Protein AF-A0AAN6SAJ4-F1 (afdb_monomer_lite)

Radius of gyration: 19.18 Å; chains: 1; bounding box: 61×34×49 Å

pLDDT: mean 83.9, std 17.21, range [35.81, 98.5]

Structure (mmCIF, N/CA/C/O backbone):
data_AF-A0AAN6SAJ4-F1
#
_entry.id   AF-A0AAN6SAJ4-F1
#
loop_
_atom_site.group_PDB
_atom_site.id
_atom_site.type_symbol
_atom_site.label_atom_id
_atom_site.label_alt_id
_atom_site.label_comp_id
_atom_site.label_asym_id
_atom_site.label_entity_id
_atom_site.label_seq_id
_atom_site.pdbx_PDB_ins_code
_atom_site.Cartn_x
_atom_site.Cartn_y
_atom_site.Cartn_z
_atom_site.occupancy
_atom_site.B_iso_or_equiv
_atom_site.auth_seq_id
_atom_site.auth_comp_id
_atom_site.auth_asym_id
_atom_site.auth_atom_id
_atom_site.pdbx_PDB_model_num
ATOM 1 N N . GLU A 1 1 ? 23.718 -2.347 -5.174 1.00 85.81 1 GLU A N 1
ATOM 2 C CA . GLU A 1 1 ? 23.420 -2.423 -6.623 1.00 85.81 1 GLU A CA 1
ATOM 3 C C . GLU A 1 1 ? 22.859 -3.807 -6.932 1.00 85.81 1 GLU A C 1
ATOM 5 O O . GLU A 1 1 ? 23.310 -4.760 -6.309 1.00 85.81 1 GLU A O 1
ATOM 10 N N . TYR A 1 2 ? 21.875 -3.920 -7.830 1.00 90.31 2 TYR A N 1
ATOM 11 C CA . TYR A 1 2 ? 21.285 -5.203 -8.232 1.00 90.31 2 TYR A CA 1
ATOM 12 C C . TYR A 1 2 ? 21.555 -5.468 -9.713 1.00 90.31 2 TYR A C 1
ATOM 14 O O . TYR A 1 2 ? 21.240 -4.634 -10.562 1.00 90.31 2 TYR A O 1
ATOM 22 N N . HIS A 1 3 ? 22.078 -6.650 -10.033 1.00 92.31 3 HIS A N 1
ATOM 23 C CA . HIS A 1 3 ? 22.151 -7.126 -11.411 1.00 92.31 3 HIS A CA 1
ATOM 24 C C . HIS A 1 3 ? 20.877 -7.901 -11.739 1.00 92.31 3 HIS A C 1
ATOM 26 O O . HIS A 1 3 ? 20.582 -8.919 -11.116 1.00 92.31 3 HIS A O 1
ATOM 32 N N . VAL A 1 4 ? 20.101 -7.399 -12.700 1.00 93.69 4 VAL A N 1
ATOM 33 C CA . VAL A 1 4 ? 18.788 -7.952 -13.046 1.00 93.69 4 VAL A CA 1
ATOM 34 C C . VAL A 1 4 ? 18.641 -8.202 -14.544 1.00 93.69 4 VAL A C 1
ATOM 36 O O . VAL A 1 4 ? 19.254 -7.534 -15.377 1.00 93.69 4 VAL A O 1
ATOM 39 N N . HIS A 1 5 ? 17.787 -9.158 -14.899 1.00 93.75 5 HIS A N 1
ATOM 40 C CA . HIS A 1 5 ? 17.512 -9.536 -16.274 1.00 93.75 5 HIS A CA 1
ATOM 41 C C . HIS A 1 5 ? 16.305 -8.766 -16.806 1.00 93.75 5 HIS A C 1
ATOM 43 O O . HIS A 1 5 ? 15.187 -8.908 -16.312 1.00 93.75 5 HIS A O 1
ATOM 49 N N . ARG A 1 6 ? 16.504 -8.011 -17.891 1.00 91.56 6 ARG A N 1
ATOM 50 C CA . ARG A 1 6 ? 15.422 -7.268 -18.564 1.00 91.56 6 ARG A CA 1
ATOM 51 C C . ARG A 1 6 ? 14.259 -8.169 -18.987 1.00 91.56 6 ARG A C 1
ATOM 53 O O . ARG A 1 6 ? 13.115 -7.748 -18.898 1.00 91.56 6 ARG A O 1
ATOM 60 N N . ALA A 1 7 ? 14.544 -9.407 -19.399 1.00 93.62 7 ALA A N 1
ATOM 61 C CA . ALA A 1 7 ? 13.522 -10.384 -19.787 1.00 93.62 7 ALA A CA 1
ATOM 62 C C . ALA A 1 7 ? 12.556 -10.750 -18.641 1.00 93.62 7 ALA A C 1
ATOM 64 O O . ALA A 1 7 ? 11.422 -11.138 -18.904 1.00 93.62 7 ALA A O 1
ATOM 65 N N . ILE A 1 8 ? 12.991 -10.596 -17.388 1.00 94.81 8 ILE A N 1
ATOM 66 C CA . ILE A 1 8 ? 12.194 -10.876 -16.188 1.00 94.81 8 ILE A CA 1
ATOM 67 C C . ILE A 1 8 ? 11.537 -9.590 -15.672 1.00 94.81 8 ILE A C 1
ATOM 69 O O . ILE A 1 8 ? 10.341 -9.564 -15.405 1.00 94.81 8 ILE A O 1
ATOM 73 N N . VAL A 1 9 ? 12.302 -8.500 -15.571 1.00 94.12 9 VAL A N 1
ATOM 74 C CA . VAL A 1 9 ? 11.819 -7.237 -14.989 1.00 94.12 9 VAL A CA 1
ATOM 75 C C . VAL A 1 9 ? 10.809 -6.533 -15.907 1.00 94.12 9 VAL A C 1
ATOM 77 O O . VAL A 1 9 ? 9.741 -6.121 -15.460 1.00 94.12 9 VAL A O 1
ATOM 80 N N . CYS A 1 10 ? 11.102 -6.414 -17.207 1.00 93.94 10 CYS A N 1
ATOM 81 C CA . CYS A 1 10 ? 10.246 -5.677 -18.146 1.00 93.94 10 CYS A CA 1
ATOM 82 C C . CYS A 1 10 ? 8.944 -6.411 -18.497 1.00 93.94 10 CYS A C 1
ATOM 84 O O . CYS A 1 10 ? 8.033 -5.794 -19.042 1.00 93.94 10 CYS A O 1
ATOM 86 N N . THR A 1 11 ? 8.855 -7.720 -18.256 1.00 95.00 11 THR A N 1
ATOM 87 C CA . THR A 1 11 ? 7.621 -8.491 -18.485 1.00 95.00 11 THR A CA 1
ATOM 88 C C . THR A 1 11 ? 6.626 -8.337 -17.339 1.00 95.00 11 THR A C 1
ATOM 90 O O . THR A 1 11 ? 5.442 -8.590 -17.532 1.00 95.00 11 THR A O 1
ATOM 93 N N . GLN A 1 12 ? 7.088 -7.877 -16.175 1.00 97.06 12 GLN A N 1
ATOM 94 C CA . GLN A 1 12 ? 6.282 -7.756 -14.960 1.00 97.06 12 GLN A CA 1
ATOM 95 C C . GLN A 1 12 ? 6.020 -6.311 -14.524 1.00 97.06 12 GLN A C 1
ATOM 97 O O . GLN A 1 12 ? 5.150 -6.082 -13.689 1.00 97.06 12 GLN A O 1
ATOM 102 N N . SER A 1 13 ? 6.751 -5.342 -15.080 1.00 97.12 13 SER A N 1
ATOM 103 C CA . SER A 1 13 ? 6.606 -3.917 -14.782 1.00 97.12 13 SER A CA 1
ATOM 104 C C . SER A 1 13 ? 6.490 -3.113 -16.068 1.00 97.12 13 SER A C 1
ATOM 106 O O . SER A 1 13 ? 7.429 -3.059 -16.870 1.00 97.12 13 SER A O 1
ATOM 108 N N . GLU A 1 14 ? 5.358 -2.436 -16.248 1.00 95.31 14 GLU A N 1
ATOM 109 C CA . GLU A 1 14 ? 5.175 -1.512 -17.370 1.00 95.31 14 GLU A CA 1
ATOM 110 C C . GLU A 1 14 ? 6.137 -0.324 -17.276 1.00 95.31 14 GLU A C 1
ATOM 112 O O . GLU A 1 14 ? 6.714 0.069 -18.290 1.00 95.31 14 GLU A O 1
ATOM 117 N N . PHE A 1 15 ? 6.398 0.170 -16.060 1.00 94.44 15 PHE A N 1
ATOM 118 C CA . PHE A 1 15 ? 7.386 1.218 -15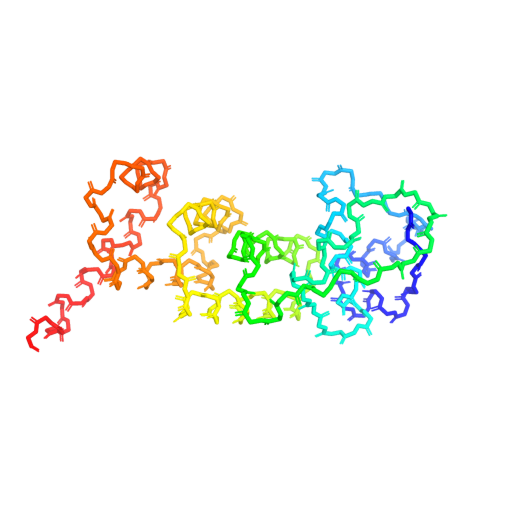.809 1.00 94.44 15 PHE A CA 1
ATOM 119 C C . PHE A 1 15 ? 8.776 0.805 -16.306 1.00 94.44 15 PHE A C 1
ATOM 121 O O . PHE A 1 15 ? 9.368 1.491 -17.139 1.00 94.44 15 PHE A O 1
ATOM 128 N N . PHE A 1 16 ? 9.298 -0.345 -15.858 1.00 93.62 16 PHE A N 1
ATOM 129 C CA . PHE A 1 16 ? 10.629 -0.790 -16.274 1.00 93.62 16 PHE A CA 1
ATOM 130 C C . PHE A 1 16 ? 10.661 -1.202 -17.747 1.00 93.62 16 PHE A C 1
ATOM 132 O O . PHE A 1 16 ? 11.692 -1.050 -18.402 1.00 93.62 16 PHE A O 1
ATOM 139 N N . SER A 1 17 ? 9.550 -1.697 -18.300 1.00 92.75 17 SER A N 1
ATOM 140 C CA . SER A 1 17 ? 9.415 -1.947 -19.737 1.00 92.75 17 SER A CA 1
ATOM 141 C C . SER A 1 17 ? 9.557 -0.658 -20.541 1.00 92.75 17 SER A C 1
ATOM 143 O O . SER A 1 17 ? 10.342 -0.624 -21.489 1.00 92.75 17 SER A O 1
ATOM 145 N N . ALA A 1 18 ? 8.869 0.412 -20.134 1.00 91.38 18 ALA A N 1
ATOM 146 C CA . ALA A 1 18 ? 8.961 1.729 -20.751 1.00 91.38 18 ALA A CA 1
ATOM 147 C C . ALA A 1 18 ? 10.357 2.342 -20.577 1.00 91.38 18 ALA A C 1
ATOM 149 O O . ALA A 1 18 ? 10.955 2.748 -21.566 1.00 91.38 18 ALA A O 1
ATOM 150 N N . ALA A 1 19 ? 10.932 2.307 -19.371 1.00 88.81 19 ALA A N 1
ATOM 151 C CA . ALA A 1 19 ? 12.282 2.809 -19.092 1.00 88.81 19 ALA A CA 1
ATOM 152 C C . ALA A 1 19 ? 13.379 2.065 -19.879 1.00 88.81 19 ALA A C 1
ATOM 154 O O . ALA A 1 19 ? 14.434 2.617 -20.184 1.00 88.81 19 ALA A O 1
ATOM 155 N N . CYS A 1 20 ? 13.135 0.801 -20.231 1.00 86.25 20 CYS A N 1
ATOM 156 C CA . CYS A 1 20 ? 14.030 -0.004 -21.057 1.00 86.25 20 CYS A CA 1
ATOM 157 C C . CYS A 1 20 ? 13.782 0.140 -22.571 1.00 86.25 20 CYS A C 1
ATOM 159 O O . CYS A 1 20 ? 14.552 -0.433 -23.354 1.00 86.25 20 CYS A O 1
ATOM 161 N N . ARG A 1 21 ? 12.713 0.823 -23.001 1.00 78.56 21 ARG A N 1
ATOM 162 C CA . ARG A 1 21 ? 12.334 1.039 -24.408 1.00 78.56 21 ARG A CA 1
ATOM 163 C C . ARG A 1 21 ? 12.582 2.509 -24.793 1.00 78.56 21 ARG A C 1
ATOM 165 O O . ARG A 1 21 ? 12.418 3.414 -23.992 1.00 78.56 21 ARG A O 1
ATOM 172 N N . GLY A 1 22 ? 12.971 2.759 -26.044 1.00 63.78 22 GLY A N 1
ATOM 173 C CA . GLY A 1 22 ? 13.183 4.115 -26.581 1.00 63.78 22 GLY A CA 1
ATOM 174 C C . GLY A 1 22 ? 14.648 4.562 -26.681 1.00 63.78 22 GLY A C 1
ATOM 175 O O . GLY A 1 22 ? 15.573 3.754 -26.571 1.00 63.78 22 GLY A O 1
ATOM 176 N N . SER A 1 23 ? 14.849 5.860 -26.946 1.00 56.50 23 SER A N 1
ATOM 177 C CA . SER A 1 23 ? 16.167 6.502 -27.128 1.00 56.50 23 SER A CA 1
ATOM 178 C C . SER A 1 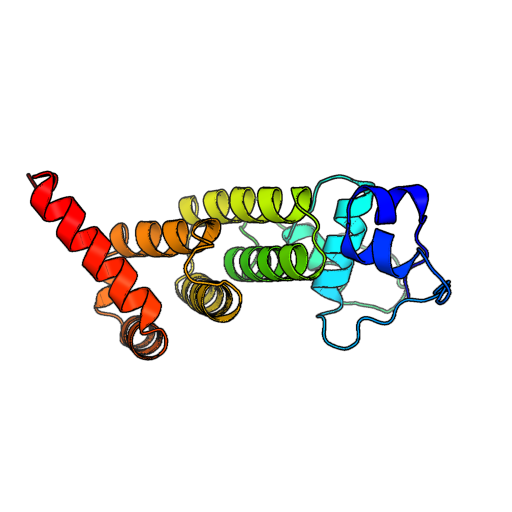23 ? 17.016 6.514 -25.851 1.00 56.50 23 SER A C 1
ATOM 180 O O . SER A 1 23 ? 18.240 6.588 -25.919 1.00 56.50 23 SER A O 1
ATOM 182 N N . PHE A 1 24 ? 16.372 6.375 -24.692 1.00 55.53 24 PHE A N 1
ATOM 183 C CA . PHE A 1 24 ? 17.004 6.216 -23.387 1.00 55.53 24 PHE A CA 1
ATOM 184 C C . PHE A 1 24 ? 17.128 4.726 -23.059 1.00 55.53 24 PHE A C 1
ATOM 186 O O . PHE A 1 24 ? 16.379 4.182 -22.257 1.00 55.53 24 PHE A O 1
ATOM 193 N N . LYS A 1 25 ? 18.071 4.023 -23.698 1.00 63.19 25 LYS A N 1
ATOM 194 C CA . LYS A 1 25 ? 18.430 2.652 -23.296 1.00 63.19 25 LYS A CA 1
ATOM 195 C C . LYS A 1 25 ? 19.180 2.701 -21.964 1.00 63.19 25 LYS A C 1
ATOM 197 O O . LYS A 1 25 ? 20.408 2.608 -21.937 1.00 63.19 25 LYS A O 1
ATOM 202 N N . ALA A 1 26 ? 18.448 2.872 -20.868 1.00 65.75 26 ALA A N 1
ATOM 203 C CA . ALA A 1 26 ? 19.019 2.885 -19.534 1.00 65.75 26 ALA A CA 1
ATOM 204 C C . ALA A 1 26 ? 19.654 1.513 -19.243 1.00 65.75 26 ALA A C 1
ATOM 206 O O . ALA A 1 26 ? 18.969 0.495 -19.150 1.00 65.75 26 ALA A O 1
ATOM 207 N N . ARG A 1 27 ? 20.990 1.470 -19.143 1.00 77.94 27 ARG A N 1
ATOM 208 C CA . ARG A 1 27 ? 21.721 0.288 -18.641 1.00 77.94 27 ARG A CA 1
ATOM 209 C C . ARG A 1 27 ? 21.650 0.181 -17.117 1.00 77.94 27 ARG A C 1
ATOM 211 O O . ARG A 1 27 ? 21.912 -0.890 -16.583 1.00 77.94 27 ARG A O 1
ATOM 218 N N . LYS A 1 28 ? 21.305 1.285 -16.454 1.00 88.94 28 LYS A N 1
ATOM 219 C CA . LYS A 1 28 ? 21.152 1.440 -15.011 1.00 88.94 28 LYS A CA 1
ATOM 220 C C . LYS A 1 28 ? 19.953 2.351 -14.759 1.00 88.94 28 LYS A C 1
ATOM 222 O O . LYS A 1 28 ? 19.781 3.327 -15.485 1.00 88.94 28 LYS A O 1
ATOM 227 N N . ILE A 1 29 ? 19.130 1.995 -13.781 1.00 90.50 29 ILE A N 1
ATOM 228 C CA . ILE A 1 29 ? 17.978 2.779 -13.335 1.00 90.50 29 ILE A CA 1
ATOM 229 C C . ILE A 1 29 ? 18.209 3.049 -11.850 1.00 90.50 29 ILE A C 1
ATOM 231 O O . ILE A 1 29 ? 18.339 2.102 -11.075 1.00 90.50 29 ILE A O 1
ATOM 235 N N . ASP A 1 30 ? 18.313 4.322 -11.484 1.00 92.44 30 ASP A N 1
ATOM 236 C CA . ASP A 1 30 ? 18.530 4.748 -10.103 1.00 92.44 30 ASP A CA 1
ATOM 237 C C . ASP A 1 30 ? 17.183 5.023 -9.425 1.00 92.44 30 ASP A C 1
ATOM 239 O O . ASP A 1 30 ? 16.328 5.698 -9.999 1.00 92.44 30 ASP A O 1
ATOM 243 N N . LEU A 1 31 ? 17.004 4.491 -8.211 1.00 93.50 31 LEU A N 1
ATOM 244 C CA . LEU A 1 31 ? 15.772 4.584 -7.413 1.00 93.50 31 LEU A CA 1
ATOM 245 C C . LEU A 1 31 ? 16.064 5.271 -6.059 1.00 93.50 31 LEU A C 1
ATOM 247 O O . LEU A 1 31 ? 15.983 4.620 -5.019 1.00 93.50 31 LEU A O 1
ATOM 251 N N . PRO A 1 32 ? 16.509 6.544 -6.048 1.00 93.06 32 PRO A N 1
ATOM 252 C CA . PRO A 1 32 ? 17.050 7.187 -4.846 1.00 93.06 32 PRO A CA 1
ATOM 253 C C . PRO A 1 32 ? 15.995 7.494 -3.776 1.00 93.06 32 PRO A C 1
ATOM 255 O O . PRO A 1 32 ? 16.340 7.596 -2.603 1.00 93.06 32 PRO A O 1
ATOM 258 N N . ASP A 1 33 ? 14.731 7.633 -4.177 1.00 93.00 33 ASP A N 1
ATOM 259 C CA . ASP A 1 33 ? 13.633 8.017 -3.285 1.00 93.00 33 ASP A CA 1
ATOM 260 C C . ASP A 1 33 ? 12.963 6.815 -2.601 1.00 93.00 33 ASP A C 1
ATOM 262 O O . ASP A 1 33 ? 12.047 6.997 -1.799 1.00 93.00 33 ASP A O 1
ATOM 266 N N . ASP A 1 34 ? 13.363 5.585 -2.941 1.00 95.00 34 ASP A N 1
ATOM 267 C CA . ASP A 1 34 ? 12.751 4.375 -2.397 1.00 95.00 34 ASP A CA 1
ATOM 268 C C . ASP A 1 34 ? 13.621 3.727 -1.329 1.00 95.00 34 ASP A C 1
ATOM 270 O O . ASP A 1 34 ? 14.843 3.638 -1.445 1.00 95.00 34 ASP A O 1
ATOM 274 N N . ASP A 1 35 ? 12.954 3.197 -0.306 1.00 92.31 35 ASP A N 1
ATOM 275 C CA . ASP A 1 35 ? 13.583 2.400 0.738 1.00 92.31 35 ASP A CA 1
ATOM 276 C C . ASP A 1 35 ? 14.297 1.175 0.120 1.00 92.31 35 ASP A C 1
ATOM 278 O O . ASP A 1 35 ? 13.639 0.325 -0.502 1.00 92.31 35 ASP A O 1
ATOM 282 N N . PRO A 1 36 ? 15.626 1.028 0.311 1.00 92.50 36 PRO A N 1
ATOM 283 C CA . PRO A 1 36 ? 16.390 -0.109 -0.195 1.00 92.50 36 PRO A CA 1
ATOM 284 C C . PRO A 1 36 ? 15.828 -1.475 0.212 1.00 92.50 36 PRO A C 1
ATOM 286 O O . PRO A 1 36 ? 15.952 -2.430 -0.561 1.00 92.50 36 PRO A O 1
ATOM 289 N N . ARG A 1 37 ? 15.189 -1.581 1.386 1.00 90.69 37 ARG A N 1
ATOM 290 C CA . ARG A 1 37 ? 14.528 -2.809 1.851 1.00 90.69 37 ARG A CA 1
ATOM 291 C C . ARG A 1 37 ? 13.317 -3.139 0.984 1.00 90.69 37 ARG A C 1
ATOM 293 O O . ARG A 1 37 ? 13.173 -4.272 0.534 1.00 90.69 37 ARG A O 1
ATOM 300 N N . LEU A 1 38 ? 12.475 -2.158 0.673 1.00 94.06 38 LEU A N 1
ATOM 301 C CA . LEU A 1 38 ? 11.311 -2.382 -0.189 1.00 94.06 38 LEU A CA 1
ATOM 302 C C . LEU A 1 38 ? 11.729 -2.668 -1.635 1.00 94.06 38 LEU A C 1
ATOM 304 O O . LEU A 1 38 ? 11.143 -3.531 -2.290 1.00 94.06 38 LEU A O 1
ATOM 308 N N . VAL A 1 39 ? 12.789 -2.011 -2.119 1.00 95.38 39 VAL A N 1
ATOM 309 C CA . VAL A 1 39 ? 13.392 -2.328 -3.423 1.00 95.38 39 VAL A CA 1
ATOM 310 C C . VAL A 1 39 ? 13.922 -3.761 -3.433 1.00 95.38 39 VAL A C 1
ATOM 312 O O . VAL A 1 39 ? 13.736 -4.471 -4.422 1.00 95.38 39 VAL A O 1
ATOM 315 N N . HIS A 1 40 ? 14.532 -4.222 -2.337 1.00 93.44 40 HIS A N 1
ATOM 316 C CA . HIS A 1 40 ? 14.970 -5.609 -2.210 1.00 93.44 40 HIS A CA 1
ATOM 317 C C . HIS A 1 40 ? 13.798 -6.592 -2.344 1.00 93.44 40 HIS A C 1
ATOM 319 O O . HIS A 1 40 ? 13.886 -7.537 -3.130 1.00 93.44 40 HIS A O 1
ATOM 325 N N . ILE A 1 41 ? 12.689 -6.336 -1.640 1.00 94.38 41 ILE A N 1
ATOM 326 C CA . ILE A 1 41 ? 11.450 -7.127 -1.725 1.00 94.38 41 ILE A CA 1
ATOM 327 C C . ILE A 1 41 ? 10.904 -7.148 -3.151 1.00 94.38 41 ILE A C 1
ATOM 329 O O . ILE A 1 41 ? 10.602 -8.214 -3.685 1.00 94.38 41 ILE A O 1
ATOM 333 N N . MET A 1 42 ? 10.818 -5.982 -3.791 1.00 96.50 42 MET A N 1
ATOM 334 C CA . MET A 1 42 ? 10.345 -5.865 -5.166 1.00 96.50 42 MET A CA 1
ATOM 335 C C . MET A 1 42 ? 11.207 -6.695 -6.123 1.00 96.50 42 MET A C 1
ATOM 337 O O . MET A 1 42 ? 10.673 -7.457 -6.926 1.00 96.50 42 MET A O 1
ATOM 341 N N . VAL A 1 43 ? 12.537 -6.591 -6.027 1.00 95.44 43 VAL A N 1
ATOM 342 C CA . VAL A 1 43 ? 13.457 -7.379 -6.861 1.00 95.44 43 VAL A CA 1
ATOM 343 C C . VAL A 1 43 ? 13.311 -8.872 -6.574 1.00 95.44 43 VAL A C 1
ATOM 345 O O . VAL A 1 43 ? 13.275 -9.654 -7.519 1.00 95.44 43 VAL A O 1
ATOM 348 N N . HIS A 1 44 ? 13.179 -9.280 -5.311 1.00 94.31 44 HIS A N 1
ATOM 349 C CA . HIS A 1 44 ? 12.949 -10.679 -4.952 1.00 94.31 44 HIS A CA 1
ATOM 350 C C . HIS A 1 44 ? 11.660 -11.220 -5.584 1.00 94.31 44 HIS A C 1
ATOM 352 O O . HIS A 1 44 ? 11.690 -12.261 -6.246 1.00 94.31 44 HIS A O 1
ATO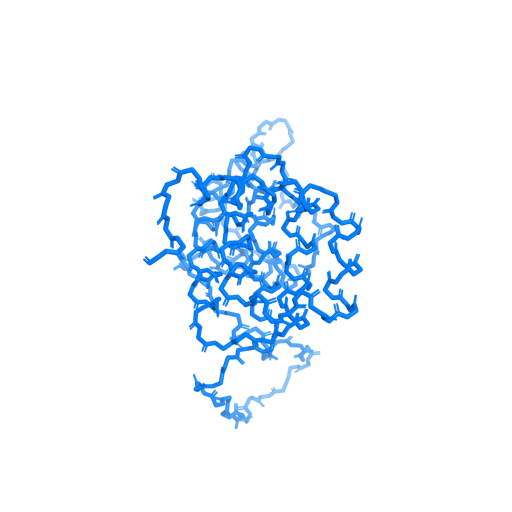M 358 N N . TYR A 1 45 ? 10.555 -10.482 -5.446 1.00 97.12 45 TYR A N 1
ATOM 359 C CA . TYR A 1 45 ? 9.267 -10.840 -6.030 1.00 97.12 45 TYR A CA 1
ATOM 360 C C . TYR A 1 45 ? 9.359 -11.022 -7.546 1.00 97.12 45 TYR A C 1
ATOM 362 O O . TYR A 1 45 ? 8.835 -11.999 -8.070 1.00 97.12 45 TYR A O 1
ATOM 370 N N . LEU A 1 46 ? 10.071 -10.142 -8.257 1.00 96.62 46 LEU A N 1
ATOM 371 C CA . LEU A 1 46 ? 10.206 -10.246 -9.713 1.00 96.62 46 LEU A CA 1
ATOM 372 C C . LEU A 1 46 ? 10.826 -11.581 -10.167 1.00 96.62 46 LEU A C 1
ATOM 374 O O . LEU A 1 46 ? 10.636 -11.971 -11.312 1.00 96.62 46 LEU A O 1
ATOM 378 N N . TYR A 1 47 ? 11.554 -12.296 -9.309 1.00 95.56 47 TYR A N 1
ATOM 379 C CA . TYR A 1 47 ? 12.131 -13.601 -9.653 1.00 95.56 47 TYR A CA 1
ATOM 380 C C . TYR A 1 47 ? 11.354 -14.791 -9.095 1.00 95.56 47 TYR A C 1
ATOM 382 O O . TYR A 1 47 ? 11.398 -15.864 -9.691 1.00 95.56 47 TYR A O 1
ATOM 390 N N . HIS A 1 48 ? 10.655 -14.611 -7.977 1.00 95.00 48 HIS A N 1
ATOM 391 C CA . HIS A 1 48 ? 10.067 -15.722 -7.223 1.00 95.00 48 HIS A CA 1
ATOM 392 C C . HIS A 1 48 ? 8.539 -15.684 -7.180 1.00 95.00 48 HIS A C 1
ATOM 394 O O . HIS A 1 48 ? 7.924 -16.652 -6.749 1.00 95.00 48 HIS A O 1
ATOM 400 N N . PHE A 1 49 ? 7.928 -14.583 -7.629 1.00 95.56 49 PHE A N 1
ATOM 401 C CA . PHE A 1 49 ? 6.493 -14.299 -7.528 1.00 95.56 49 PHE A CA 1
ATOM 402 C C . PHE A 1 49 ? 5.948 -14.325 -6.095 1.00 95.56 49 PHE A C 1
ATOM 404 O O . PHE A 1 49 ? 4.738 -14.403 -5.887 1.00 95.56 49 PHE A O 1
ATOM 411 N N . ASP A 1 50 ? 6.843 -14.213 -5.116 1.00 94.62 50 ASP A N 1
ATOM 412 C CA . ASP A 1 50 ? 6.512 -14.175 -3.703 1.00 94.62 50 ASP A CA 1
ATOM 413 C C . ASP A 1 50 ? 7.519 -13.325 -2.922 1.00 94.62 50 ASP A C 1
ATOM 415 O O . ASP A 1 50 ? 8.643 -13.058 -3.377 1.00 94.62 50 ASP A O 1
ATOM 419 N N . TYR A 1 51 ? 7.102 -12.891 -1.739 1.00 93.00 51 TYR A N 1
ATOM 420 C CA . TYR A 1 51 ? 7.975 -12.271 -0.757 1.00 93.00 51 TYR A CA 1
ATOM 421 C C . TYR A 1 51 ? 7.504 -12.597 0.660 1.00 93.00 51 TYR A C 1
ATOM 423 O O . TYR A 1 51 ? 6.308 -12.727 0.921 1.00 93.00 51 TYR A O 1
ATOM 431 N N . ASP A 1 52 ? 8.462 -12.651 1.579 1.00 85.75 52 ASP A N 1
ATOM 432 C CA . ASP A 1 52 ? 8.213 -12.806 3.006 1.00 85.75 52 ASP A CA 1
ATOM 433 C C . ASP A 1 52 ? 8.829 -11.620 3.755 1.00 85.75 52 ASP A C 1
ATOM 435 O O . ASP A 1 52 ? 10.009 -11.297 3.590 1.00 85.75 52 ASP A O 1
ATOM 439 N N . VAL A 1 53 ? 8.016 -10.949 4.569 1.00 82.38 53 VAL A N 1
ATOM 440 C CA . VAL A 1 53 ? 8.436 -9.812 5.401 1.00 82.38 53 VAL A CA 1
ATOM 441 C C . VAL A 1 53 ? 9.319 -10.237 6.578 1.00 82.38 53 VAL A C 1
ATOM 443 O O . VAL A 1 53 ? 10.064 -9.407 7.105 1.00 82.38 53 VAL A O 1
ATOM 446 N N . ARG A 1 54 ? 9.282 -11.522 6.957 1.00 72.81 54 ARG A N 1
ATOM 447 C CA . ARG A 1 54 ? 10.054 -12.122 8.057 1.00 72.81 54 ARG A CA 1
ATOM 448 C C . ARG A 1 54 ? 11.507 -12.359 7.666 1.00 72.81 54 ARG A C 1
ATOM 450 O O . ARG A 1 54 ? 12.406 -11.959 8.397 1.00 72.81 54 ARG A O 1
ATOM 457 N N . LEU A 1 55 ? 11.733 -12.880 6.460 1.00 63.12 55 LEU A N 1
ATOM 458 C CA . LEU A 1 55 ? 13.068 -13.180 5.912 1.00 63.12 55 LEU A CA 1
ATOM 459 C C . LEU A 1 55 ? 13.924 -11.924 5.654 1.00 63.12 55 LEU A C 1
ATOM 461 O O . LEU A 1 55 ? 15.078 -12.000 5.244 1.00 63.12 55 LEU A O 1
ATOM 465 N N . GLN A 1 56 ? 13.355 -10.738 5.863 1.00 56.62 56 GLN A N 1
ATOM 466 C CA . GLN A 1 56 ? 13.986 -9.456 5.564 1.00 56.62 56 GLN A CA 1
ATOM 467 C C . GLN A 1 56 ? 14.688 -8.831 6.783 1.00 56.62 56 GLN A C 1
ATOM 469 O O . GLN A 1 56 ? 15.453 -7.886 6.599 1.00 56.62 56 GLN A O 1
ATOM 474 N N . HIS A 1 57 ? 14.466 -9.343 8.005 1.00 49.72 57 HIS A N 1
ATOM 475 C CA . HIS A 1 57 ? 15.196 -8.910 9.211 1.00 49.72 57 HIS A CA 1
ATOM 476 C C . HIS A 1 57 ? 16.638 -9.446 9.266 1.00 49.72 57 HIS A C 1
ATOM 478 O O . HIS A 1 57 ? 17.472 -8.907 9.987 1.00 49.72 57 HIS A O 1
ATOM 484 N N . GLU A 1 58 ? 16.963 -10.462 8.466 1.00 47.34 58 GLU A N 1
ATOM 485 C CA . GLU A 1 58 ? 18.283 -11.108 8.460 1.00 47.34 58 GLU A CA 1
ATOM 486 C C . GLU A 1 58 ? 19.361 -10.289 7.727 1.00 47.34 58 GLU A C 1
ATOM 488 O O . GLU A 1 58 ? 20.552 -10.544 7.876 1.00 47.34 58 GLU A O 1
ATOM 493 N N . ARG A 1 59 ? 18.977 -9.275 6.936 1.00 46.16 59 ARG A N 1
ATOM 494 C CA . ARG A 1 59 ? 19.898 -8.544 6.042 1.00 46.16 59 ARG A CA 1
ATOM 495 C C . ARG A 1 59 ? 20.298 -7.141 6.490 1.00 46.16 59 ARG A C 1
ATOM 497 O O . ARG A 1 59 ? 21.039 -6.474 5.770 1.00 46.16 59 ARG A O 1
ATOM 504 N N . SER A 1 60 ? 19.885 -6.694 7.674 1.00 45.84 60 SER A N 1
ATOM 505 C CA . SER A 1 60 ? 20.369 -5.428 8.252 1.00 45.84 60 SER A CA 1
ATOM 506 C C . SER A 1 60 ? 21.848 -5.460 8.681 1.00 45.84 60 SER A C 1
ATOM 508 O O . SER A 1 60 ? 22.386 -4.418 9.045 1.00 45.84 60 SER A O 1
ATOM 510 N N . GLY A 1 61 ? 22.530 -6.609 8.590 1.00 40.66 61 GLY A N 1
ATOM 511 C CA . GLY A 1 61 ? 23.976 -6.738 8.780 1.00 40.66 61 GLY A CA 1
ATOM 512 C C . GLY A 1 61 ? 24.723 -6.923 7.458 1.00 40.66 61 GLY A C 1
ATOM 513 O O . GLY A 1 61 ? 24.976 -8.046 7.039 1.00 40.66 61 GLY A O 1
ATOM 514 N N . TYR A 1 62 ? 25.115 -5.831 6.804 1.00 43.72 62 TYR A N 1
ATOM 515 C CA . TYR A 1 62 ? 26.219 -5.880 5.842 1.00 43.72 62 TYR A CA 1
ATOM 516 C C . TYR A 1 62 ? 27.545 -5.872 6.621 1.00 43.72 62 TYR A C 1
ATOM 518 O O . TYR A 1 62 ? 28.139 -4.818 6.818 1.00 43.72 62 TYR A O 1
ATOM 526 N N . ASP A 1 63 ? 28.000 -7.045 7.059 1.00 37.91 63 ASP A N 1
ATOM 527 C CA . ASP A 1 63 ? 29.425 -7.388 7.113 1.00 37.91 63 ASP A CA 1
ATOM 528 C C . ASP A 1 63 ? 29.566 -8.910 6.972 1.00 37.91 63 ASP A C 1
ATOM 530 O O . ASP A 1 63 ? 28.818 -9.678 7.574 1.00 37.91 63 ASP A O 1
ATOM 534 N N . GLY A 1 64 ? 30.451 -9.343 6.080 1.00 41.81 64 GLY A N 1
ATOM 535 C CA . GLY A 1 64 ? 30.538 -10.719 5.599 1.00 41.81 64 GLY A CA 1
ATOM 536 C C . GLY A 1 64 ? 31.183 -11.668 6.601 1.00 41.81 64 GLY A C 1
ATOM 537 O O . GLY A 1 64 ? 32.332 -12.057 6.405 1.00 41.81 64 GLY A O 1
ATOM 538 N N . LEU A 1 65 ? 30.439 -12.091 7.621 1.00 37.44 65 LEU A N 1
ATOM 539 C CA . LEU A 1 65 ? 30.825 -13.194 8.499 1.00 37.44 65 LEU A CA 1
ATOM 540 C C . LEU A 1 65 ? 29.756 -14.288 8.491 1.00 37.44 65 LEU A C 1
ATOM 542 O O . LEU A 1 65 ? 28.559 -14.025 8.417 1.00 37.44 65 LEU A O 1
ATOM 546 N N . GLU A 1 66 ? 30.242 -15.525 8.481 1.00 39.28 66 GLU A N 1
ATOM 547 C CA . GLU A 1 66 ? 29.473 -16.753 8.338 1.00 39.28 66 GLU A CA 1
ATOM 548 C C . GLU A 1 66 ? 28.348 -16.866 9.380 1.00 39.28 66 GLU A C 1
ATOM 550 O O . GLU A 1 66 ? 28.474 -16.476 10.539 1.00 39.28 66 GLU A O 1
ATOM 555 N N . MET A 1 67 ? 27.222 -17.386 8.897 1.00 40.62 67 MET A N 1
ATOM 556 C CA . MET A 1 67 ? 25.927 -17.475 9.557 1.00 40.62 67 MET A CA 1
ATOM 557 C C . MET A 1 67 ? 25.921 -18.595 10.607 1.00 40.62 67 MET A C 1
ATOM 559 O O . MET A 1 67 ? 25.657 -19.747 10.267 1.00 40.62 67 MET A O 1
ATOM 563 N N . ASP A 1 68 ? 26.153 -18.256 11.876 1.00 35.81 68 ASP A N 1
ATOM 564 C CA . ASP A 1 68 ? 25.674 -19.077 12.993 1.00 35.81 68 ASP A CA 1
ATOM 565 C C . ASP A 1 68 ? 24.194 -18.747 13.234 1.00 35.81 68 ASP A C 1
ATOM 567 O O . ASP A 1 68 ? 23.814 -17.603 13.494 1.00 35.81 68 ASP A O 1
ATOM 571 N N . GLY A 1 69 ? 23.350 -19.763 13.048 1.00 41.66 69 GLY A N 1
ATOM 572 C CA . GLY A 1 69 ? 21.897 -19.657 12.985 1.00 41.66 69 GLY A CA 1
ATOM 573 C C . GLY A 1 69 ? 21.267 -19.073 14.246 1.00 41.66 69 GLY A C 1
ATOM 574 O O . GLY A 1 69 ? 21.281 -19.689 15.310 1.00 41.66 69 GLY A O 1
ATOM 575 N N . TYR A 1 70 ? 20.628 -17.917 14.093 1.00 41.28 70 TYR A N 1
ATOM 576 C CA . TYR A 1 70 ? 19.584 -17.476 15.005 1.00 41.28 70 TYR A CA 1
ATOM 577 C C . TYR A 1 70 ? 18.250 -17.951 14.426 1.00 41.28 70 TYR A C 1
ATOM 579 O O . TYR A 1 70 ? 17.776 -17.411 13.428 1.00 41.28 70 TYR A O 1
ATOM 587 N N . GLU A 1 71 ? 17.674 -19.006 15.003 1.00 40.12 71 GLU A N 1
ATOM 588 C CA . GLU A 1 71 ? 16.321 -19.453 14.666 1.00 40.12 71 GLU A CA 1
ATOM 589 C C . GLU A 1 71 ? 15.337 -18.322 14.992 1.00 40.12 71 GLU A C 1
ATOM 591 O O . GLU A 1 71 ? 14.982 -18.088 16.148 1.00 40.12 71 GLU A O 1
ATOM 596 N N . THR A 1 72 ? 14.892 -17.593 13.970 1.00 47.03 72 THR A N 1
ATOM 597 C CA . THR A 1 72 ? 13.711 -16.744 14.096 1.00 47.03 72 THR A CA 1
ATOM 598 C C . THR A 1 72 ? 12.523 -17.659 14.383 1.00 47.03 72 THR A C 1
ATOM 600 O O . THR A 1 72 ? 12.263 -18.617 13.653 1.00 47.03 72 THR A O 1
ATOM 603 N N . ASN A 1 73 ? 11.810 -17.414 15.486 1.00 47.50 73 ASN A N 1
ATOM 604 C CA . ASN A 1 73 ? 10.613 -18.177 15.820 1.00 47.50 73 ASN A CA 1
ATOM 605 C C . ASN A 1 73 ? 9.568 -17.953 14.715 1.00 47.50 73 ASN A C 1
ATOM 607 O O . ASN A 1 73 ? 8.872 -16.941 14.695 1.00 47.50 73 ASN A O 1
ATOM 611 N N . VAL A 1 74 ? 9.459 -18.910 13.791 1.00 51.88 74 VAL A N 1
ATOM 612 C CA . VAL A 1 74 ? 8.570 -18.881 12.613 1.00 51.88 74 VAL A CA 1
ATOM 613 C C . VAL A 1 74 ? 7.082 -18.702 12.952 1.00 51.88 74 VAL A C 1
ATOM 615 O O . VAL A 1 74 ? 6.263 -18.478 12.055 1.00 51.88 74 VAL A O 1
ATOM 618 N N . ASN A 1 75 ? 6.723 -18.782 14.236 1.00 51.72 75 ASN A N 1
ATOM 619 C CA . ASN A 1 75 ? 5.359 -18.623 14.725 1.00 51.72 75 ASN A CA 1
ATOM 620 C C . ASN A 1 75 ? 4.999 -17.183 15.123 1.00 51.72 75 ASN A C 1
ATOM 622 O O . ASN A 1 75 ? 3.814 -16.910 15.298 1.00 51.72 75 ASN A O 1
ATOM 626 N N . GLU A 1 76 ? 5.957 -16.256 15.234 1.00 56.81 76 GLU A N 1
ATOM 627 C CA . GLU A 1 76 ? 5.653 -14.855 15.555 1.00 56.81 76 GLU A CA 1
ATOM 628 C C . GLU A 1 76 ? 5.416 -14.014 14.283 1.00 56.81 76 GLU A C 1
ATOM 630 O O . GLU A 1 76 ? 6.113 -14.169 13.271 1.00 56.81 76 GLU A O 1
ATOM 635 N N . PRO A 1 77 ? 4.389 -13.142 14.264 1.00 58.19 77 PRO A N 1
ATOM 636 C CA . PRO A 1 77 ? 4.222 -12.171 13.189 1.00 58.19 77 PRO A CA 1
ATOM 637 C C . PRO A 1 77 ? 5.428 -11.221 13.158 1.00 58.19 77 PRO A C 1
ATOM 639 O O . PRO A 1 77 ? 5.953 -10.840 14.200 1.00 58.19 77 PRO A O 1
ATOM 642 N N . ALA A 1 78 ? 5.887 -10.851 11.957 1.00 66.75 78 ALA A N 1
ATOM 643 C CA . ALA A 1 78 ? 6.958 -9.865 11.836 1.00 66.75 78 ALA A CA 1
ATOM 644 C C . ALA A 1 78 ? 6.505 -8.545 12.472 1.00 66.75 78 ALA A C 1
ATOM 646 O O . ALA A 1 78 ? 5.378 -8.114 12.220 1.00 66.75 78 ALA A O 1
ATOM 647 N N . ALA A 1 79 ? 7.388 -7.899 13.238 1.00 68.56 79 ALA A N 1
ATOM 648 C CA . ALA A 1 79 ? 7.180 -6.514 13.642 1.00 68.56 79 ALA A CA 1
ATOM 649 C C . ALA A 1 79 ? 6.940 -5.666 12.377 1.00 68.56 79 ALA A C 1
ATOM 651 O O . ALA A 1 79 ? 7.686 -5.786 11.397 1.00 68.56 79 ALA A O 1
ATOM 652 N N . ASP A 1 80 ? 5.874 -4.868 12.388 1.00 80.81 80 ASP A N 1
ATOM 653 C CA . ASP A 1 80 ? 5.448 -3.973 11.307 1.00 80.81 80 ASP A CA 1
ATOM 654 C C . ASP A 1 80 ? 4.988 -4.657 10.001 1.00 80.81 80 ASP A C 1
ATOM 656 O O . ASP A 1 80 ? 5.262 -4.183 8.884 1.00 80.81 80 ASP A O 1
ATOM 660 N N . ALA A 1 81 ? 4.326 -5.814 10.104 1.00 90.06 81 ALA A N 1
ATOM 661 C CA . ALA A 1 81 ? 3.856 -6.565 8.941 1.00 90.06 81 ALA A CA 1
ATOM 662 C C . ALA A 1 81 ? 2.872 -5.750 8.082 1.00 90.06 81 ALA A C 1
ATOM 664 O O . ALA A 1 81 ? 3.030 -5.697 6.856 1.00 90.06 81 ALA A O 1
ATOM 665 N N . LEU A 1 82 ? 1.890 -5.079 8.697 1.00 94.19 82 LEU A N 1
ATOM 666 C CA . LEU A 1 82 ? 0.898 -4.293 7.959 1.00 94.19 82 LEU A CA 1
ATOM 667 C C . LEU A 1 82 ? 1.538 -3.097 7.272 1.00 94.19 82 LEU A C 1
ATOM 669 O O . LEU A 1 82 ? 1.332 -2.893 6.071 1.00 94.19 82 LEU A O 1
ATOM 673 N N . LEU A 1 83 ? 2.350 -2.333 8.002 1.00 95.06 83 LEU A N 1
ATOM 674 C CA . LEU A 1 83 ? 3.051 -1.178 7.463 1.00 95.06 83 LEU A CA 1
ATOM 675 C C . LEU A 1 83 ? 3.934 -1.580 6.281 1.00 95.06 83 LEU A C 1
ATOM 677 O O . LEU A 1 83 ? 3.953 -0.896 5.253 1.00 95.06 83 LEU A O 1
ATOM 681 N N . THR A 1 84 ? 4.634 -2.709 6.389 1.00 94.94 84 THR A N 1
ATOM 682 C CA . THR A 1 84 ? 5.475 -3.227 5.306 1.00 94.94 84 THR A CA 1
ATOM 683 C C . THR A 1 84 ? 4.638 -3.580 4.076 1.00 94.94 84 THR A C 1
ATOM 685 O O . THR A 1 84 ? 4.972 -3.153 2.969 1.00 94.94 84 THR A O 1
ATOM 688 N N . HIS A 1 85 ? 3.518 -4.290 4.236 1.00 96.50 85 HIS A N 1
ATOM 689 C CA . HIS A 1 85 ? 2.623 -4.615 3.121 1.00 96.50 85 HIS A CA 1
ATOM 690 C C . HIS A 1 85 ? 2.008 -3.365 2.468 1.00 96.50 85 HIS A C 1
ATOM 692 O O . HIS A 1 85 ? 1.961 -3.289 1.240 1.00 96.50 85 HIS A O 1
ATOM 698 N N . ALA A 1 86 ? 1.607 -2.357 3.251 1.00 97.75 86 ALA A N 1
ATOM 699 C CA . ALA A 1 86 ? 1.102 -1.086 2.724 1.00 97.75 86 ALA A CA 1
ATOM 700 C C . ALA A 1 86 ? 2.165 -0.350 1.893 1.00 97.75 86 ALA A C 1
ATOM 702 O O . ALA A 1 86 ? 1.894 0.114 0.784 1.00 97.75 86 ALA A O 1
ATOM 703 N N . LYS A 1 87 ? 3.404 -0.299 2.390 1.00 97.38 87 LYS A N 1
ATOM 704 C CA . LYS A 1 87 ? 4.532 0.295 1.665 1.00 97.38 87 LYS A CA 1
ATOM 705 C C . LYS A 1 87 ? 4.852 -0.454 0.366 1.00 97.38 87 LYS A C 1
ATOM 707 O O . LYS A 1 87 ? 5.100 0.182 -0.655 1.00 97.38 87 LYS A O 1
ATOM 712 N N . ILE A 1 88 ? 4.809 -1.790 0.371 1.00 97.75 88 ILE A N 1
ATOM 713 C CA . ILE A 1 88 ? 5.002 -2.606 -0.842 1.00 97.75 88 ILE A CA 1
ATOM 714 C C . ILE A 1 88 ? 3.875 -2.365 -1.846 1.00 97.75 88 ILE A C 1
ATOM 716 O O . ILE A 1 88 ? 4.145 -2.277 -3.039 1.00 97.75 88 ILE A O 1
ATOM 720 N N . TYR A 1 89 ? 2.630 -2.229 -1.388 1.00 98.44 89 TYR A N 1
ATOM 721 C CA . TYR A 1 89 ? 1.496 -1.914 -2.255 1.00 98.44 89 TYR A CA 1
ATOM 722 C C . TYR A 1 89 ? 1.700 -0.580 -2.985 1.00 98.44 89 TYR A C 1
ATOM 724 O O . TYR A 1 89 ? 1.565 -0.525 -4.207 1.00 98.44 89 TYR A O 1
ATOM 732 N N . ALA A 1 90 ? 2.107 0.464 -2.255 1.00 97.94 90 ALA A N 1
ATOM 733 C CA . ALA A 1 90 ? 2.444 1.767 -2.826 1.00 97.94 90 ALA A CA 1
ATOM 734 C C . ALA A 1 90 ? 3.614 1.678 -3.822 1.00 97.94 90 ALA A C 1
ATOM 736 O O . ALA A 1 90 ? 3.550 2.232 -4.921 1.00 97.94 90 ALA A O 1
ATOM 737 N N . LEU A 1 91 ? 4.666 0.930 -3.470 1.00 98.00 91 LEU A N 1
ATOM 738 C CA . LEU A 1 91 ? 5.819 0.700 -4.342 1.00 98.00 91 LEU A CA 1
ATOM 739 C C . LEU A 1 91 ? 5.414 -0.031 -5.634 1.00 98.00 91 LEU A C 1
ATOM 741 O O . LEU A 1 91 ? 5.851 0.324 -6.728 1.00 98.00 91 LEU A O 1
ATOM 745 N N . ALA A 1 92 ? 4.560 -1.047 -5.518 1.00 98.25 92 ALA A N 1
ATOM 746 C CA . ALA A 1 92 ? 4.074 -1.828 -6.644 1.00 98.25 92 ALA A CA 1
ATOM 747 C C . ALA A 1 92 ? 3.217 -0.990 -7.595 1.00 98.25 92 ALA A C 1
ATOM 749 O O . ALA A 1 92 ? 3.330 -1.162 -8.807 1.00 98.25 92 ALA A O 1
ATOM 750 N N . GLU A 1 93 ? 2.408 -0.070 -7.066 1.00 97.19 93 GLU A N 1
ATOM 751 C CA . GLU A 1 93 ? 1.672 0.901 -7.877 1.00 97.19 93 GLU A CA 1
ATOM 752 C C . GLU A 1 93 ? 2.628 1.861 -8.594 1.00 97.19 93 GLU A C 1
ATOM 754 O O . GLU A 1 93 ? 2.560 1.987 -9.816 1.00 97.19 93 GLU A O 1
ATOM 759 N N . LYS A 1 94 ? 3.592 2.450 -7.871 1.00 96.69 94 LYS A N 1
ATOM 760 C CA . LYS A 1 94 ? 4.611 3.357 -8.435 1.00 96.69 94 LYS A CA 1
ATOM 761 C C . LYS A 1 94 ? 5.350 2.738 -9.627 1.00 96.69 94 LYS A C 1
ATOM 763 O O . LYS A 1 94 ? 5.609 3.422 -10.616 1.00 96.69 94 LYS A O 1
ATOM 768 N N . TYR A 1 95 ? 5.664 1.444 -9.551 1.00 97.56 95 TYR A N 1
ATOM 769 C CA . TYR A 1 95 ? 6.375 0.707 -10.602 1.00 97.56 95 TYR A CA 1
ATOM 770 C C . TYR A 1 95 ? 5.474 -0.119 -11.527 1.00 97.56 95 TYR A C 1
ATOM 772 O O . TYR A 1 95 ? 5.983 -0.867 -12.370 1.00 97.56 95 TYR A O 1
ATOM 780 N N . LEU A 1 96 ? 4.150 0.014 -11.416 1.00 97.62 96 LEU A N 1
ATOM 781 C CA . LEU A 1 96 ? 3.165 -0.683 -12.249 1.00 97.62 96 LEU A CA 1
ATOM 782 C C . LEU A 1 96 ? 3.364 -2.214 -12.265 1.00 97.62 96 LEU A C 1
ATOM 784 O O . LEU A 1 96 ? 3.294 -2.860 -13.315 1.00 97.62 96 LEU A O 1
ATOM 788 N N . ILE A 1 97 ? 3.637 -2.800 -11.095 1.00 98.31 97 ILE A N 1
ATOM 789 C CA . ILE A 1 97 ? 3.840 -4.242 -10.888 1.00 98.31 97 ILE A CA 1
ATOM 790 C C . ILE A 1 97 ? 2.551 -4.842 -10.323 1.00 98.31 97 ILE A C 1
ATOM 792 O O . ILE A 1 97 ? 2.415 -5.089 -9.123 1.00 98.31 97 ILE A O 1
ATOM 796 N N . ARG A 1 98 ? 1.580 -5.093 -11.208 1.00 97.88 98 ARG A N 1
ATOM 797 C CA . ARG A 1 98 ? 0.212 -5.504 -10.829 1.00 97.88 98 ARG A CA 1
ATOM 798 C C . ARG A 1 98 ? 0.175 -6.735 -9.917 1.00 97.88 98 ARG A C 1
ATOM 800 O O . ARG A 1 98 ? -0.588 -6.766 -8.956 1.00 97.88 98 ARG A O 1
ATOM 807 N N . GLY A 1 99 ? 1.008 -7.738 -10.202 1.00 98.00 99 GLY A N 1
ATOM 808 C CA . GLY A 1 99 ? 1.068 -8.960 -9.397 1.00 98.00 99 GLY A CA 1
ATOM 809 C C . GLY A 1 99 ? 1.589 -8.719 -7.976 1.00 98.00 99 GLY A C 1
ATOM 810 O O . GLY A 1 99 ? 1.023 -9.254 -7.026 1.00 98.00 99 GLY A O 1
ATOM 811 N N . LEU A 1 100 ? 2.588 -7.841 -7.812 1.00 98.50 100 LEU A N 1
ATOM 812 C CA . LEU A 1 100 ? 3.109 -7.472 -6.493 1.00 98.50 100 LEU A CA 1
ATOM 813 C C . LEU A 1 100 ? 2.069 -6.678 -5.700 1.00 98.50 100 LEU A C 1
ATOM 815 O O . LEU A 1 100 ? 1.875 -6.944 -4.518 1.00 98.50 100 LEU A O 1
ATOM 819 N N . LYS A 1 101 ? 1.350 -5.760 -6.359 1.00 98.31 101 LYS A N 1
ATOM 820 C CA . LYS A 1 101 ? 0.254 -4.996 -5.745 1.00 98.31 101 LYS A CA 1
ATOM 821 C C . LYS A 1 101 ? -0.844 -5.928 -5.221 1.00 98.31 101 LYS A C 1
ATOM 823 O O . LYS A 1 101 ? -1.263 -5.816 -4.071 1.00 98.31 101 LYS A O 1
ATOM 828 N N . ALA A 1 102 ? -1.266 -6.895 -6.039 1.00 98.31 102 ALA A N 1
ATOM 829 C CA . ALA A 1 102 ? -2.261 -7.893 -5.650 1.00 98.31 102 ALA A CA 1
ATOM 830 C C . ALA A 1 102 ? -1.776 -8.795 -4.501 1.00 98.31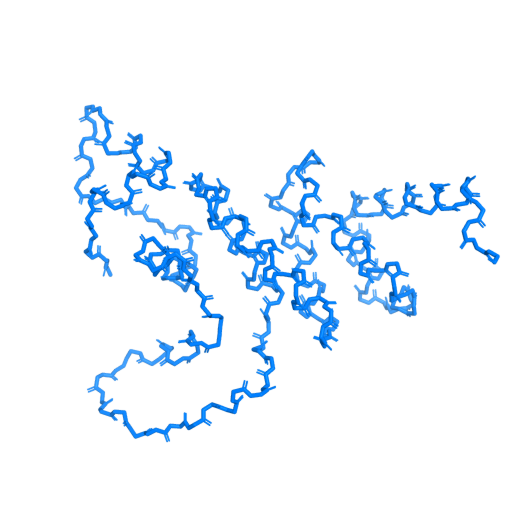 102 ALA A C 1
ATOM 832 O O . ALA A 1 102 ? -2.541 -9.088 -3.579 1.00 98.31 102 ALA A O 1
ATOM 833 N N . LEU A 1 103 ? -0.506 -9.214 -4.527 1.00 98.12 103 LEU A N 1
ATOM 834 C CA . LEU A 1 103 ? 0.087 -10.009 -3.454 1.00 98.12 103 LEU A CA 1
ATOM 835 C C . LEU A 1 103 ? 0.154 -9.220 -2.141 1.00 98.12 103 LEU A C 1
ATOM 837 O O . LEU A 1 103 ? -0.248 -9.752 -1.108 1.00 98.12 103 LEU A O 1
ATOM 841 N N . ALA A 1 104 ? 0.579 -7.956 -2.192 1.00 98.00 104 ALA A N 1
ATOM 842 C CA . ALA A 1 104 ? 0.641 -7.074 -1.032 1.00 98.00 104 ALA A CA 1
ATOM 843 C C . ALA A 1 104 ? -0.726 -6.863 -0.389 1.00 98.00 104 ALA A C 1
ATOM 845 O O . ALA A 1 104 ? -0.855 -7.000 0.824 1.00 98.00 104 ALA A O 1
ATOM 846 N N . LEU A 1 105 ? -1.769 -6.654 -1.195 1.00 98.12 105 LEU A N 1
ATOM 847 C CA . LEU A 1 105 ? -3.146 -6.597 -0.705 1.00 98.12 105 LEU A CA 1
ATOM 848 C C . LEU A 1 105 ? -3.568 -7.894 -0.005 1.00 98.12 105 LEU A C 1
ATOM 850 O O . LEU A 1 105 ? -4.166 -7.860 1.069 1.00 98.12 105 LEU A O 1
ATOM 854 N N . ARG A 1 106 ? -3.269 -9.050 -0.606 1.00 96.88 106 ARG A N 1
ATOM 855 C CA . ARG A 1 106 ? -3.622 -10.355 -0.032 1.00 96.88 106 ARG A CA 1
ATOM 856 C C . ARG A 1 106 ? -2.916 -10.594 1.301 1.00 96.88 106 ARG A C 1
ATOM 858 O O . ARG A 1 106 ? -3.563 -11.033 2.248 1.00 96.88 106 ARG A O 1
ATOM 865 N N . GLN A 1 107 ? -1.617 -10.314 1.374 1.00 94.88 107 GLN A N 1
ATOM 866 C CA . GLN A 1 107 ? -0.848 -10.490 2.604 1.00 94.88 107 GLN A CA 1
ATOM 867 C C . GLN A 1 107 ? -1.262 -9.475 3.681 1.00 94.88 107 GLN A C 1
ATOM 869 O O . GLN A 1 107 ? -1.418 -9.865 4.833 1.00 94.88 107 GLN A O 1
ATOM 874 N N . PHE A 1 108 ? -1.570 -8.225 3.310 1.00 95.88 108 PHE A N 1
ATOM 875 C CA . PHE A 1 108 ? -2.137 -7.229 4.225 1.00 95.88 108 PHE A CA 1
ATOM 876 C C . PHE A 1 108 ? -3.451 -7.711 4.849 1.00 95.88 108 PHE A C 1
ATOM 878 O O . PHE A 1 108 ? -3.605 -7.680 6.066 1.00 95.88 108 PHE A O 1
ATOM 885 N N . LYS A 1 109 ? -4.383 -8.219 4.027 1.00 95.44 109 LYS A N 1
ATOM 886 C CA . LYS A 1 109 ? -5.649 -8.796 4.510 1.00 95.44 109 LYS A CA 1
ATOM 887 C C . LYS A 1 109 ? -5.418 -9.948 5.481 1.00 95.44 109 LYS A C 1
ATOM 889 O O . LYS A 1 109 ? -6.100 -10.025 6.493 1.00 95.44 109 LYS A O 1
ATOM 894 N N . ALA A 1 110 ? -4.467 -10.832 5.184 1.00 92.50 110 ALA A N 1
ATOM 895 C CA . ALA A 1 110 ? -4.135 -11.939 6.074 1.00 92.50 110 ALA A CA 1
ATOM 896 C C . ALA A 1 110 ? -3.571 -11.431 7.412 1.00 92.50 110 ALA A C 1
ATOM 898 O O . ALA A 1 110 ? -4.072 -11.817 8.466 1.00 92.50 110 ALA A O 1
ATOM 899 N N . ALA A 1 111 ? -2.599 -10.516 7.376 1.00 91.25 111 ALA A N 1
ATOM 900 C CA . ALA A 1 111 ? -2.010 -9.916 8.572 1.00 91.25 111 ALA A CA 1
ATOM 901 C C . ALA A 1 111 ? -3.065 -9.213 9.443 1.00 91.25 111 ALA A C 1
ATOM 903 O O . ALA A 1 111 ? -3.068 -9.391 10.660 1.00 91.25 111 ALA A O 1
ATOM 904 N N . ALA A 1 112 ? -4.030 -8.529 8.819 1.00 92.00 112 ALA A N 1
ATOM 905 C CA . ALA A 1 112 ? -5.104 -7.825 9.515 1.00 92.00 112 ALA A CA 1
ATOM 906 C C . ALA A 1 112 ? -6.102 -8.741 10.254 1.00 92.00 112 ALA A C 1
ATOM 908 O O . ALA A 1 112 ? -6.967 -8.250 10.970 1.00 92.00 112 ALA A O 1
ATOM 909 N N . THR A 1 113 ? -6.011 -10.067 10.090 1.00 88.31 113 THR A N 1
ATOM 910 C CA . THR A 1 113 ? -6.925 -11.033 10.734 1.00 88.31 113 THR A CA 1
ATOM 911 C C . THR A 1 113 ? -6.306 -11.836 11.876 1.00 88.31 113 THR A C 1
ATOM 913 O O . THR A 1 113 ? -7.042 -12.510 12.591 1.00 88.31 113 THR A O 1
ATOM 916 N N . VAL A 1 114 ? -4.980 -11.810 12.043 1.00 80.69 114 VAL A N 1
ATOM 917 C CA . VAL A 1 114 ? -4.280 -12.730 12.959 1.00 80.69 114 VAL A CA 1
ATOM 918 C C . VAL A 1 114 ? -4.006 -12.086 14.312 1.00 80.69 114 VAL A C 1
ATOM 920 O O . VAL A 1 114 ? -4.462 -12.576 15.339 1.00 80.69 114 VAL A O 1
ATOM 923 N N . SER A 1 115 ? -3.227 -11.010 14.319 1.00 73.06 115 SER A N 1
ATOM 924 C CA . SER A 1 115 ? -2.839 -10.289 15.526 1.00 73.06 115 SER A CA 1
ATOM 925 C C . SER A 1 115 ? -2.477 -8.882 15.110 1.00 73.06 115 SER A C 1
ATOM 927 O O . SER A 1 115 ? -1.546 -8.692 14.329 1.00 73.06 115 SER A O 1
ATOM 929 N N . LEU A 1 116 ? -3.232 -7.917 15.615 1.00 83.50 116 LEU A N 1
ATOM 930 C CA . LEU A 1 116 ? -3.057 -6.522 15.269 1.00 83.50 116 LEU A CA 1
ATOM 931 C C . LEU A 1 116 ? -2.360 -5.795 16.406 1.00 83.50 116 LEU A C 1
ATOM 933 O O . LEU A 1 116 ? -2.893 -5.690 17.509 1.00 83.50 116 LEU A O 1
ATOM 937 N N . ASP A 1 117 ? -1.184 -5.270 16.098 1.00 89.50 117 ASP A N 1
ATOM 938 C CA . ASP A 1 117 ? -0.620 -4.174 16.858 1.00 89.50 117 ASP A CA 1
ATOM 939 C C . ASP A 1 117 ? -1.234 -2.862 16.353 1.00 89.50 117 ASP A C 1
ATOM 941 O O . ASP A 1 117 ? -1.309 -2.611 15.146 1.00 89.50 117 ASP A O 1
ATOM 945 N N . ILE A 1 118 ? -1.728 -2.042 17.279 1.00 90.75 118 ILE A N 1
ATOM 946 C CA . ILE A 1 118 ? -2.429 -0.803 16.937 1.00 90.75 118 ILE A CA 1
ATOM 947 C C . ILE A 1 118 ? -1.481 0.232 16.314 1.00 90.75 118 ILE A C 1
ATOM 949 O O . ILE A 1 118 ? -1.916 1.013 15.472 1.00 90.75 118 ILE A O 1
ATOM 953 N N . ASP A 1 119 ? -0.195 0.240 16.679 1.00 92.19 119 ASP A N 1
ATOM 954 C CA . ASP A 1 119 ? 0.771 1.202 16.148 1.00 92.19 119 ASP A CA 1
ATOM 955 C C . ASP A 1 119 ? 1.203 0.812 14.724 1.00 92.19 119 ASP A C 1
ATOM 957 O O . ASP A 1 119 ? 1.218 1.674 13.838 1.00 92.19 119 ASP A O 1
ATOM 961 N N . ASP A 1 120 ? 1.421 -0.482 14.455 1.00 92.75 120 ASP A N 1
ATOM 962 C CA . ASP A 1 120 ? 1.597 -1.014 13.092 1.00 92.75 120 ASP A CA 1
ATOM 963 C C . ASP A 1 120 ? 0.373 -0.699 12.216 1.00 92.75 120 ASP A C 1
ATOM 965 O O . ASP A 1 120 ? 0.499 -0.183 11.100 1.00 92.75 120 ASP A O 1
ATOM 969 N N . PHE A 1 121 ? -0.836 -0.926 12.744 1.00 94.56 121 PHE A N 1
ATOM 970 C CA . PHE A 1 121 ? -2.077 -0.622 12.035 1.00 94.56 121 PHE A CA 1
ATOM 971 C C . PHE A 1 121 ? -2.210 0.867 11.687 1.00 94.56 121 PHE A C 1
ATOM 973 O O . PHE A 1 121 ? -2.514 1.208 10.541 1.00 94.56 121 PHE A O 1
ATOM 980 N N . LEU A 1 122 ? -1.973 1.768 12.644 1.00 94.62 122 LEU A N 1
ATOM 981 C CA . LEU A 1 122 ? -2.065 3.211 12.408 1.00 94.62 122 LEU A CA 1
ATOM 982 C C . LEU A 1 122 ? -1.001 3.693 11.418 1.00 94.62 122 LEU A C 1
ATOM 984 O O . LEU A 1 122 ? -1.309 4.469 10.508 1.00 94.62 122 LEU A O 1
ATOM 988 N N . GLY A 1 123 ? 0.229 3.186 11.533 1.00 95.12 123 GLY A N 1
ATOM 989 C CA . GLY A 1 123 ? 1.288 3.441 10.559 1.00 95.12 123 GLY A CA 1
ATOM 990 C C . GLY A 1 123 ? 0.887 2.990 9.153 1.00 95.12 123 GLY A C 1
ATOM 991 O O . GLY A 1 123 ? 1.059 3.730 8.178 1.00 95.12 123 GLY A O 1
ATOM 992 N N . ALA A 1 124 ? 0.311 1.796 9.038 1.00 96.25 124 ALA A N 1
ATOM 993 C CA . ALA A 1 124 ? -0.188 1.263 7.782 1.00 96.25 124 ALA A CA 1
ATOM 994 C C . ALA A 1 124 ? -1.321 2.112 7.192 1.00 96.25 124 ALA A C 1
ATOM 996 O O . ALA A 1 124 ? -1.266 2.455 6.010 1.00 96.25 124 ALA A O 1
ATOM 997 N N . ALA A 1 125 ? -2.315 2.496 7.997 1.00 95.75 125 ALA A N 1
ATOM 998 C CA . ALA A 1 125 ? -3.434 3.334 7.569 1.00 95.75 125 ALA A CA 1
ATOM 999 C C . ALA A 1 125 ? -2.953 4.686 7.017 1.00 95.75 125 ALA A C 1
ATOM 1001 O O . ALA A 1 125 ? -3.388 5.107 5.942 1.00 95.75 125 ALA A O 1
ATOM 1002 N N . LEU A 1 126 ? -1.989 5.327 7.689 1.00 95.69 126 LEU A N 1
ATOM 1003 C CA . LEU A 1 126 ? -1.349 6.555 7.208 1.00 95.69 126 LEU A CA 1
ATOM 1004 C C . LEU A 1 126 ? -0.711 6.365 5.831 1.00 95.69 126 LEU A C 1
ATOM 1006 O O . LEU A 1 126 ? -0.938 7.179 4.934 1.00 95.69 126 LEU A O 1
ATOM 1010 N N . VAL A 1 127 ? 0.063 5.293 5.638 1.00 96.56 127 VAL A N 1
ATOM 1011 C CA . VAL A 1 127 ? 0.673 4.997 4.334 1.00 96.56 127 VAL A CA 1
ATOM 1012 C C . VAL A 1 127 ? -0.398 4.753 3.278 1.00 96.56 127 VAL A C 1
ATOM 1014 O O . VAL A 1 127 ? -0.307 5.334 2.197 1.00 96.56 127 VAL A O 1
ATOM 1017 N N . VAL A 1 128 ? -1.424 3.954 3.577 1.00 97.25 128 VAL A N 1
ATOM 1018 C CA . VAL A 1 128 ? -2.520 3.655 2.645 1.00 97.25 128 VAL A CA 1
ATOM 1019 C C . VAL A 1 128 ? -3.166 4.945 2.153 1.00 97.25 128 VAL A C 1
ATOM 1021 O O . VAL A 1 128 ? -3.180 5.192 0.950 1.00 97.25 128 VAL A O 1
ATOM 1024 N N . TYR A 1 129 ? -3.627 5.816 3.049 1.00 95.56 129 TYR A N 1
ATOM 1025 C CA . TYR A 1 129 ? -4.356 7.023 2.649 1.00 95.56 129 TYR A CA 1
ATOM 1026 C C . TYR A 1 129 ? -3.475 8.102 2.014 1.00 95.56 129 TYR A C 1
ATOM 1028 O O . TYR A 1 129 ? -3.974 8.881 1.205 1.00 95.56 129 TYR A O 1
ATOM 1036 N N . LYS A 1 130 ? -2.172 8.141 2.323 1.00 94.62 130 LYS A N 1
ATOM 1037 C CA . LYS A 1 130 ? -1.231 9.091 1.703 1.00 94.62 130 LYS A CA 1
ATOM 1038 C C . LYS A 1 130 ? -0.691 8.632 0.348 1.00 94.62 130 LYS A C 1
ATOM 1040 O O . LYS A 1 130 ? -0.233 9.468 -0.423 1.00 94.62 130 LYS A O 1
ATOM 1045 N N . SER A 1 131 ? -0.704 7.329 0.066 1.00 93.94 131 SER A N 1
ATOM 1046 C CA . SER A 1 131 ? -0.115 6.757 -1.158 1.00 93.94 131 SER A CA 1
ATOM 1047 C C . SER A 1 131 ? -1.134 6.282 -2.193 1.00 93.94 131 SER A C 1
ATOM 1049 O O . SER A 1 131 ? -0.751 5.960 -3.315 1.00 93.94 131 SER A O 1
ATOM 1051 N N . THR A 1 132 ? -2.418 6.250 -1.841 1.00 92.75 132 THR A N 1
ATOM 1052 C CA . THR A 1 132 ? -3.504 5.832 -2.735 1.00 92.75 132 THR A CA 1
ATOM 1053 C C . THR A 1 132 ? -4.429 7.000 -3.049 1.00 92.75 132 THR A C 1
ATOM 1055 O O . THR A 1 132 ? -4.618 7.889 -2.220 1.00 92.75 132 THR A O 1
ATOM 1058 N N . ILE A 1 133 ? -5.034 6.990 -4.236 1.00 91.69 133 ILE A N 1
ATOM 1059 C CA . ILE A 1 133 ? -6.141 7.891 -4.591 1.00 91.69 133 ILE A CA 1
ATOM 1060 C C . ILE A 1 133 ? -7.478 7.336 -4.077 1.00 91.69 133 ILE A C 1
ATOM 1062 O O . ILE A 1 133 ? -7.548 6.182 -3.665 1.00 91.69 133 ILE A O 1
ATOM 1066 N N . GLU A 1 134 ? -8.541 8.142 -4.109 1.00 88.50 134 GLU A N 1
ATOM 1067 C CA . GLU A 1 134 ? -9.864 7.768 -3.578 1.00 88.50 134 GLU A CA 1
ATOM 1068 C C . GLU A 1 134 ? -10.473 6.525 -4.237 1.00 88.50 134 GLU A C 1
ATOM 1070 O O . GLU A 1 134 ? -11.030 5.682 -3.535 1.00 88.50 134 GLU A O 1
ATOM 1075 N N . ASP A 1 135 ? -10.278 6.362 -5.546 1.00 90.50 135 ASP A N 1
ATOM 1076 C CA . ASP A 1 135 ? -10.784 5.212 -6.305 1.00 90.50 135 ASP A CA 1
ATOM 1077 C C . ASP A 1 135 ? -9.978 3.922 -6.070 1.00 90.50 135 ASP A C 1
ATOM 1079 O O . ASP A 1 135 ? -10.439 2.825 -6.398 1.00 90.50 135 ASP A O 1
ATOM 1083 N N . ASP A 1 136 ? -8.777 4.010 -5.484 1.00 93.25 136 ASP A N 1
ATOM 1084 C CA . ASP A 1 136 ? -8.002 2.829 -5.100 1.00 93.25 136 ASP A CA 1
ATOM 1085 C C . ASP A 1 136 ? -8.500 2.300 -3.748 1.00 93.25 136 ASP A C 1
ATOM 1087 O O . ASP A 1 136 ? -7.929 2.521 -2.677 1.00 93.25 136 ASP A O 1
ATOM 1091 N N . ARG A 1 137 ? -9.624 1.584 -3.825 1.00 93.81 137 ARG A N 1
ATOM 1092 C CA . ARG A 1 137 ? -10.340 1.033 -2.671 1.00 93.81 137 ARG A CA 1
ATOM 1093 C C . ARG A 1 137 ? -9.679 -0.189 -2.036 1.00 93.81 137 ARG A C 1
ATOM 1095 O O . ARG A 1 137 ? -10.047 -0.565 -0.931 1.00 93.81 137 ARG A O 1
ATOM 1102 N N . GLY A 1 138 ? -8.671 -0.787 -2.678 1.00 95.81 138 GLY A N 1
ATOM 1103 C CA . GLY A 1 138 ? -8.107 -2.085 -2.292 1.00 95.81 138 GLY A CA 1
ATOM 1104 C C . GLY A 1 138 ? -7.697 -2.175 -0.820 1.00 95.81 138 GLY A C 1
ATOM 1105 O O . GLY A 1 138 ? -8.269 -2.968 -0.074 1.00 95.81 138 GLY A O 1
ATOM 1106 N N . LEU A 1 139 ? -6.708 -1.381 -0.399 1.00 97.25 139 LEU A N 1
ATOM 1107 C CA . LEU A 1 139 ? -6.279 -1.333 1.005 1.00 97.25 139 LEU A CA 1
ATOM 1108 C C . LEU A 1 139 ? -7.163 -0.429 1.874 1.00 97.25 139 LEU A C 1
ATOM 1110 O O . LEU A 1 139 ? -7.310 -0.713 3.060 1.00 97.25 139 LEU A O 1
ATOM 1114 N N . ARG A 1 140 ? -7.771 0.623 1.304 1.00 96.62 140 ARG A N 1
ATOM 1115 C CA . ARG A 1 140 ? -8.654 1.539 2.047 1.00 96.62 140 ARG A CA 1
ATOM 1116 C C . ARG A 1 140 ? -9.847 0.804 2.654 1.00 96.62 140 ARG A C 1
ATOM 1118 O O . ARG A 1 140 ? -10.114 0.964 3.839 1.00 96.62 140 ARG A O 1
ATOM 1125 N N . ASP A 1 141 ? -10.489 -0.079 1.889 1.00 95.31 141 ASP A N 1
ATOM 1126 C CA . ASP A 1 141 ? -11.605 -0.893 2.381 1.00 95.31 141 ASP A CA 1
ATOM 1127 C C . ASP A 1 141 ? -11.182 -1.802 3.539 1.00 95.31 141 ASP A C 1
ATOM 1129 O O . ASP A 1 141 ? -11.930 -1.962 4.498 1.00 95.31 141 ASP A O 1
ATOM 1133 N N . VAL A 1 142 ? -9.963 -2.353 3.494 1.00 96.12 142 VAL A N 1
ATOM 1134 C CA . VAL A 1 142 ? -9.441 -3.202 4.578 1.00 96.12 142 VAL A CA 1
ATOM 1135 C C . VAL A 1 142 ? -9.195 -2.386 5.842 1.00 96.12 142 VAL A C 1
ATOM 1137 O O . VAL A 1 142 ? -9.511 -2.852 6.934 1.00 96.12 142 VAL A O 1
ATOM 1140 N N . VAL A 1 143 ? -8.658 -1.169 5.715 1.00 95.19 143 VAL A N 1
ATOM 1141 C CA . VAL A 1 143 ? -8.453 -0.259 6.855 1.00 95.19 143 VAL A CA 1
ATOM 1142 C C . VAL A 1 143 ? -9.791 0.088 7.509 1.00 95.19 143 VAL A C 1
ATOM 1144 O O . VAL A 1 143 ? -9.916 -0.029 8.727 1.00 95.19 143 VAL A O 1
ATOM 1147 N N . VAL A 1 144 ? -10.800 0.448 6.709 1.00 93.44 144 VAL A N 1
ATOM 1148 C CA . VAL A 1 144 ? -12.151 0.758 7.201 1.00 93.44 144 VAL A CA 1
ATOM 1149 C C . VAL A 1 144 ? -12.766 -0.459 7.887 1.00 93.44 144 VAL A C 1
ATOM 1151 O O . VAL A 1 144 ? -13.190 -0.357 9.033 1.00 93.44 144 VAL A O 1
ATOM 1154 N N . GLU A 1 145 ? -12.751 -1.625 7.235 1.00 92.38 145 GLU A N 1
ATOM 1155 C CA . GLU A 1 145 ? -13.292 -2.868 7.794 1.00 92.38 145 GLU A CA 1
ATOM 1156 C C . GLU A 1 145 ? -12.615 -3.243 9.121 1.00 92.38 145 GLU A C 1
ATOM 1158 O O . GLU A 1 145 ? -13.285 -3.680 10.059 1.00 92.38 145 GLU A O 1
ATOM 1163 N N . THR A 1 146 ? -11.296 -3.053 9.218 1.00 92.50 146 THR A N 1
ATOM 1164 C CA . THR A 1 146 ? -10.527 -3.342 10.436 1.00 92.50 146 THR A CA 1
ATOM 1165 C C . THR A 1 146 ? -10.925 -2.401 11.572 1.00 92.50 146 THR A C 1
ATOM 1167 O O . THR A 1 146 ? -11.237 -2.873 12.662 1.00 92.50 146 THR A O 1
ATOM 1170 N N . LEU A 1 147 ? -11.013 -1.090 11.318 1.00 90.44 147 LEU A N 1
ATOM 1171 C CA . LEU A 1 147 ? -11.473 -0.119 12.321 1.00 90.44 147 LEU A CA 1
ATOM 1172 C C . LEU A 1 147 ? -12.911 -0.379 12.770 1.00 90.44 147 LEU A C 1
ATOM 1174 O O . LEU A 1 147 ? -13.217 -0.248 13.951 1.00 90.44 147 LEU A O 1
ATOM 1178 N N . SER A 1 148 ? -13.796 -0.787 11.859 1.00 88.31 148 SER A N 1
ATOM 1179 C CA . SER A 1 148 ? -15.176 -1.128 12.211 1.00 88.31 148 SER A CA 1
ATOM 1180 C C . SER A 1 148 ? -15.271 -2.360 13.112 1.00 88.31 148 SER A C 1
ATOM 1182 O O . SER A 1 148 ? -16.157 -2.417 13.962 1.00 88.31 148 SER A O 1
ATOM 1184 N N . LYS A 1 149 ? -14.376 -3.343 12.940 1.00 89.69 149 LYS A N 1
ATOM 1185 C CA . LYS A 1 149 ? -14.290 -4.527 13.813 1.00 89.69 149 LYS A CA 1
ATOM 1186 C C . LYS A 1 149 ? -13.674 -4.212 15.176 1.00 89.69 149 LYS A C 1
ATOM 1188 O O . LYS A 1 149 ? -14.014 -4.891 16.138 1.00 89.69 149 LYS A O 1
ATOM 1193 N N . HIS A 1 150 ? -12.829 -3.186 15.243 1.00 89.19 150 HIS A N 1
ATOM 1194 C CA . HIS A 1 150 ? -12.145 -2.725 16.451 1.00 89.19 150 HIS A CA 1
ATOM 1195 C C . HIS A 1 150 ? -12.668 -1.364 16.919 1.00 89.19 150 HIS A C 1
ATOM 1197 O O . HIS A 1 150 ? -11.910 -0.416 17.132 1.00 89.19 150 HIS A O 1
ATOM 1203 N N . SER A 1 151 ? -13.991 -1.246 17.058 1.00 84.69 151 SER A N 1
ATOM 1204 C CA . SER A 1 151 ? -14.638 0.011 17.455 1.00 84.69 151 SER A CA 1
ATOM 1205 C C . SER A 1 151 ? -14.147 0.554 18.805 1.00 84.69 151 SER A C 1
ATOM 1207 O O . SER A 1 151 ? -14.164 1.764 19.017 1.00 84.69 151 SER A O 1
ATOM 1209 N N . GLU A 1 152 ? -13.651 -0.317 19.686 1.00 88.12 152 GLU A N 1
ATOM 1210 C CA . GLU A 1 152 ? -13.031 0.030 20.965 1.00 88.12 152 GLU A CA 1
ATOM 1211 C C . GLU A 1 152 ? -11.783 0.914 20.813 1.00 88.12 152 GLU A C 1
ATOM 1213 O O . GLU A 1 152 ? -11.476 1.704 21.701 1.00 88.12 152 GLU A O 1
ATOM 1218 N N . TRP A 1 153 ? -11.089 0.852 19.673 1.00 90.31 153 TRP A N 1
ATOM 1219 C CA . TRP A 1 153 ? -9.927 1.698 19.397 1.00 90.31 153 TRP A CA 1
ATOM 1220 C C . TRP A 1 153 ? -10.301 3.153 19.125 1.00 90.31 153 TRP A C 1
ATOM 1222 O O . TRP A 1 153 ? -9.452 4.032 19.234 1.00 90.31 153 TRP A O 1
ATOM 1232 N N . LEU A 1 154 ? -11.560 3.448 18.790 1.00 85.19 154 LEU A N 1
ATOM 1233 C CA . LEU A 1 154 ? -11.999 4.817 18.502 1.00 85.19 154 LEU A CA 1
ATOM 1234 C C . LEU A 1 154 ? -11.937 5.733 19.733 1.00 85.19 154 LEU A C 1
ATOM 1236 O O . LEU A 1 154 ? -11.992 6.957 19.587 1.00 85.19 154 LEU A O 1
ATOM 1240 N N . ASP A 1 155 ? -11.803 5.167 20.934 1.00 87.12 155 ASP A N 1
ATOM 1241 C CA . ASP A 1 155 ? -11.595 5.921 22.168 1.00 87.12 155 ASP A CA 1
ATOM 1242 C C . ASP A 1 155 ? -10.131 6.283 22.438 1.00 87.12 155 ASP A C 1
ATOM 1244 O O . ASP A 1 155 ? -9.868 7.216 23.200 1.00 87.12 155 ASP A O 1
ATOM 1248 N N . GLU A 1 156 ? -9.189 5.635 21.752 1.00 91.56 156 GLU A N 1
ATOM 1249 C CA . GLU A 1 156 ? -7.759 5.902 21.879 1.00 91.56 156 GLU A CA 1
ATOM 1250 C C . GLU A 1 156 ? -7.384 7.240 21.229 1.00 91.56 156 GLU A C 1
ATOM 1252 O O . GLU A 1 156 ? -7.679 7.503 20.058 1.00 91.56 156 GLU A O 1
ATOM 1257 N N . GLU A 1 157 ? -6.669 8.088 21.972 1.00 91.69 157 GLU A N 1
ATOM 1258 C CA . GLU A 1 157 ? -6.247 9.418 21.507 1.00 91.69 157 GLU A CA 1
ATOM 1259 C C . GLU A 1 157 ? -5.454 9.334 20.197 1.00 91.69 157 GLU A C 1
ATOM 1261 O O . GLU A 1 157 ? -5.767 10.034 19.233 1.00 91.69 157 GLU A O 1
ATOM 1266 N N . LYS A 1 158 ? -4.513 8.387 20.114 1.00 91.69 158 LYS A N 1
ATOM 1267 C CA . LYS A 1 158 ? -3.688 8.166 18.919 1.00 91.69 158 LYS A CA 1
ATOM 1268 C C . LYS A 1 158 ? -4.497 7.795 17.674 1.00 91.69 158 LYS A C 1
ATOM 1270 O O . LYS A 1 158 ? -4.170 8.231 16.573 1.00 91.69 158 LYS A O 1
ATOM 1275 N N . VAL A 1 159 ? -5.581 7.037 17.835 1.00 89.88 159 VAL A N 1
ATOM 1276 C CA . VAL A 1 159 ? -6.467 6.669 16.721 1.00 89.88 159 VAL A CA 1
ATOM 1277 C C . VAL A 1 159 ? -7.258 7.890 16.277 1.00 89.88 159 VAL A C 1
ATOM 1279 O O . VAL A 1 159 ? -7.331 8.182 15.084 1.00 89.88 159 VAL A O 1
ATOM 1282 N N . ARG A 1 160 ? -7.797 8.657 17.232 1.00 87.94 160 ARG A N 1
ATOM 1283 C CA . ARG A 1 160 ? -8.512 9.909 16.948 1.00 87.94 160 ARG A CA 1
ATOM 1284 C C . ARG A 1 160 ? -7.627 10.920 16.228 1.00 87.94 160 ARG A C 1
ATOM 1286 O O . ARG A 1 160 ? -8.122 11.627 15.355 1.00 87.94 160 ARG A O 1
ATOM 1293 N N . ASP A 1 161 ? -6.348 10.997 16.562 1.00 90.62 161 ASP A N 1
ATOM 1294 C CA . ASP A 1 161 ? -5.420 11.915 15.903 1.00 90.62 161 ASP A CA 1
ATOM 1295 C C . ASP A 1 161 ? -5.134 11.511 14.457 1.00 90.62 161 ASP A C 1
ATOM 1297 O O . ASP A 1 161 ? -5.198 12.363 13.570 1.00 90.62 161 ASP A O 1
ATOM 1301 N N . VAL A 1 162 ? -4.958 10.214 14.185 1.00 89.62 162 VAL A N 1
ATOM 1302 C CA . VAL A 1 162 ? -4.847 9.710 12.807 1.00 89.62 162 VAL A CA 1
ATOM 1303 C C . VAL A 1 162 ? -6.135 9.952 12.017 1.00 89.62 162 VAL A C 1
ATOM 1305 O O . VAL A 1 162 ? -6.065 10.363 10.862 1.00 89.62 162 VAL A O 1
ATOM 1308 N N . LEU A 1 163 ? -7.314 9.773 12.620 1.00 86.44 163 LEU A N 1
ATOM 1309 C CA . LEU A 1 163 ? -8.595 10.073 11.965 1.00 86.44 163 LEU A CA 1
ATOM 1310 C C . LEU A 1 163 ? -8.737 11.559 11.608 1.00 86.44 163 LEU A C 1
ATOM 1312 O O . LEU A 1 163 ? -9.205 11.888 10.517 1.00 86.44 163 LEU A O 1
ATOM 1316 N N . LYS A 1 164 ? -8.304 12.461 12.499 1.00 86.38 164 LYS A N 1
ATOM 1317 C CA . LYS A 1 164 ? -8.288 13.909 12.232 1.00 86.38 164 LYS A CA 1
ATOM 1318 C C . LYS A 1 164 ? -7.302 14.270 11.122 1.00 86.38 164 LYS A C 1
ATOM 1320 O O . LYS A 1 164 ? -7.616 15.123 10.297 1.00 86.38 164 LYS A O 1
ATOM 1325 N N . GLU A 1 165 ? -6.122 13.651 11.110 1.00 89.88 165 GLU A N 1
ATOM 1326 C CA . GLU A 1 165 ? -5.118 13.865 10.062 1.00 89.88 165 GLU A CA 1
ATOM 1327 C C . GLU A 1 165 ? -5.622 13.351 8.706 1.00 89.88 165 GLU A C 1
ATOM 1329 O O . GLU A 1 165 ? -5.471 14.012 7.676 1.00 89.88 165 GLU A O 1
ATOM 1334 N N . LEU A 1 166 ? -6.269 12.187 8.705 1.00 87.69 166 LEU A N 1
ATOM 1335 C CA . LEU A 1 166 ? -6.795 11.527 7.521 1.00 87.69 166 LEU A CA 1
ATOM 1336 C C . LEU A 1 166 ? -8.283 11.834 7.347 1.00 87.69 166 LEU A C 1
ATOM 1338 O O . LEU A 1 166 ? -9.138 10.962 7.501 1.00 87.69 166 LEU A O 1
ATOM 1342 N N . GLY A 1 167 ? -8.603 13.068 6.948 1.00 84.94 167 GLY A N 1
ATOM 1343 C CA . GLY A 1 167 ? -9.989 13.470 6.673 1.00 84.94 167 GLY A CA 1
ATOM 1344 C C . GLY A 1 167 ? -10.737 12.483 5.761 1.00 84.94 167 GLY A C 1
ATOM 1345 O O . GLY A 1 167 ? -11.869 12.120 6.059 1.00 84.94 167 GLY A O 1
ATOM 1346 N N . ALA A 1 168 ? -10.078 11.963 4.717 1.00 82.69 168 ALA A N 1
ATOM 1347 C CA . ALA A 1 168 ? -10.631 10.943 3.817 1.00 82.69 168 ALA A CA 1
ATOM 1348 C C . ALA A 1 168 ? -10.998 9.619 4.519 1.00 82.69 168 ALA A C 1
ATOM 1350 O O . ALA A 1 168 ? -12.023 9.027 4.198 1.00 82.69 168 ALA A O 1
ATOM 1351 N N . LEU A 1 169 ? -10.212 9.175 5.506 1.00 84.88 169 LEU A N 1
ATOM 1352 C CA . LEU A 1 169 ? -10.544 7.993 6.309 1.00 84.88 169 LEU A CA 1
ATOM 1353 C C . LEU A 1 169 ? -11.797 8.245 7.158 1.00 84.88 169 LEU A C 1
ATOM 1355 O O . LEU A 1 169 ? -12.653 7.373 7.272 1.00 84.88 169 LEU A O 1
ATOM 1359 N N . THR A 1 170 ? -11.947 9.456 7.699 1.00 81.69 170 THR A N 1
ATOM 1360 C CA . THR A 1 170 ? -13.162 9.840 8.435 1.00 81.69 170 THR A CA 1
ATOM 1361 C C . THR A 1 170 ? -14.407 9.812 7.537 1.00 81.69 170 THR A C 1
ATOM 1363 O O . THR A 1 170 ? -15.459 9.345 7.975 1.00 81.69 170 THR A O 1
ATOM 1366 N N . TYR A 1 171 ? -14.305 10.271 6.283 1.00 86.06 171 TYR A N 1
ATOM 1367 C CA . TYR A 1 171 ? -15.404 10.163 5.312 1.00 86.06 171 TYR A CA 1
ATOM 1368 C C . TYR A 1 171 ? -15.752 8.702 5.007 1.00 86.06 171 TYR A C 1
ATOM 1370 O O . TYR A 1 171 ? -16.914 8.326 5.142 1.00 86.06 171 TYR A O 1
ATOM 1378 N N . ASP A 1 172 ? -14.754 7.869 4.703 1.00 85.56 172 ASP A N 1
ATOM 1379 C CA . ASP A 1 172 ? -14.967 6.452 4.389 1.00 85.56 172 ASP A CA 1
ATOM 1380 C C . ASP A 1 172 ? -15.647 5.685 5.542 1.00 85.56 172 ASP A C 1
ATOM 1382 O O . ASP A 1 172 ? -16.539 4.863 5.321 1.00 85.56 172 ASP A O 1
ATOM 1386 N N . ILE A 1 173 ? -15.256 5.965 6.790 1.00 83.81 173 ILE A N 1
ATOM 1387 C CA . ILE A 1 173 ? -15.868 5.361 7.982 1.00 83.81 173 ILE A CA 1
ATOM 1388 C C . ILE A 1 173 ? -17.326 5.808 8.140 1.00 83.81 173 ILE A C 1
ATOM 1390 O O . ILE A 1 173 ? -18.199 4.990 8.436 1.00 83.81 173 ILE A O 1
ATOM 1394 N N . ASN A 1 174 ? -17.614 7.095 7.932 1.00 83.06 174 ASN A N 1
ATOM 1395 C CA . ASN A 1 174 ? -18.980 7.611 8.011 1.00 83.06 174 ASN A CA 1
ATOM 1396 C C . ASN A 1 174 ? -19.883 6.998 6.935 1.00 83.06 174 ASN A C 1
ATOM 1398 O O . ASN A 1 174 ? -21.003 6.592 7.253 1.00 83.06 174 ASN A O 1
ATOM 1402 N N . ASP A 1 175 ? -19.398 6.875 5.700 1.00 84.00 175 ASP A N 1
ATOM 1403 C CA . ASP A 1 175 ? -20.135 6.232 4.607 1.00 84.00 175 ASP A CA 1
ATOM 1404 C C . ASP A 1 175 ? -20.445 4.766 4.932 1.00 84.00 175 ASP A C 1
ATOM 1406 O O . ASP A 1 175 ? -21.575 4.307 4.739 1.00 84.00 175 ASP A O 1
ATOM 1410 N N . MET A 1 176 ? -19.486 4.051 5.524 1.00 82.94 176 MET A N 1
ATOM 1411 C CA . MET A 1 176 ? -19.677 2.678 5.987 1.00 82.94 176 MET A CA 1
ATOM 1412 C C . MET A 1 176 ? -20.750 2.581 7.085 1.00 82.94 176 MET A C 1
ATOM 1414 O O . MET A 1 176 ? -21.648 1.738 7.000 1.00 82.94 176 MET A O 1
ATOM 1418 N N . PHE A 1 177 ? -20.745 3.477 8.077 1.00 80.94 177 PHE A N 1
ATOM 1419 C CA . PHE A 1 177 ? -21.784 3.505 9.113 1.00 80.94 177 PHE A CA 1
ATOM 1420 C C . PHE A 1 177 ? -23.171 3.856 8.564 1.00 80.94 177 PHE A C 1
ATOM 1422 O O . PHE A 1 177 ? -24.168 3.255 8.979 1.00 80.94 177 PHE A O 1
ATOM 1429 N N . ILE A 1 178 ? -23.253 4.805 7.627 1.00 82.00 178 ILE A N 1
ATOM 1430 C CA . ILE A 1 178 ? -24.504 5.155 6.944 1.00 82.00 178 ILE A CA 1
ATOM 1431 C C . ILE A 1 178 ? -25.044 3.931 6.202 1.00 82.00 178 ILE A C 1
ATOM 1433 O O . ILE A 1 178 ? -26.222 3.601 6.355 1.00 82.00 178 ILE A O 1
ATOM 1437 N N . TYR A 1 179 ? -24.183 3.227 5.465 1.00 76.75 179 TYR A N 1
ATOM 1438 C CA . TYR A 1 179 ? -24.539 2.008 4.748 1.00 76.75 179 TYR A CA 1
ATOM 1439 C C . TYR A 1 179 ? -25.060 0.917 5.696 1.00 76.75 179 TYR A C 1
ATOM 1441 O O . TYR A 1 179 ? -26.158 0.392 5.505 1.00 76.75 179 TYR A O 1
ATOM 1449 N N . MET A 1 180 ? -24.338 0.623 6.784 1.00 76.12 180 MET A N 1
ATOM 1450 C CA . MET A 1 180 ? -24.755 -0.403 7.751 1.00 76.12 180 MET A CA 1
ATOM 1451 C C . MET A 1 180 ? -26.076 -0.070 8.455 1.00 76.12 180 MET A C 1
ATOM 1453 O O . MET A 1 180 ? -26.869 -0.970 8.747 1.00 76.12 180 MET A O 1
ATOM 1457 N N . ARG A 1 181 ? -26.349 1.218 8.701 1.00 75.75 181 ARG A N 1
ATOM 1458 C CA . ARG A 1 181 ? -27.620 1.678 9.276 1.00 75.75 181 ARG A CA 1
ATOM 1459 C C . ARG A 1 181 ? -28.795 1.491 8.313 1.00 75.75 181 ARG A C 1
ATOM 1461 O O . ARG A 1 181 ? -29.895 1.193 8.772 1.00 75.75 181 ARG A O 1
ATOM 1468 N N . GLN A 1 182 ? -28.575 1.657 7.009 1.00 75.56 182 GLN A N 1
ATOM 1469 C CA . GLN A 1 182 ? -29.601 1.439 5.984 1.00 75.56 182 GLN A CA 1
ATOM 1470 C C . GLN A 1 182 ? -29.911 -0.051 5.771 1.00 75.56 182 GLN A C 1
ATOM 1472 O O . GLN A 1 182 ? -31.054 -0.396 5.488 1.00 75.56 182 GLN A O 1
ATOM 1477 N N . GLU A 1 183 ? -28.934 -0.941 5.971 1.00 72.56 183 GLU A N 1
ATOM 1478 C CA . GLU A 1 183 ? -29.130 -2.392 5.833 1.00 72.56 183 GLU A CA 1
ATOM 1479 C C . GLU A 1 183 ? -29.662 -3.104 7.095 1.00 72.56 183 GLU A C 1
ATOM 1481 O O . GLU A 1 183 ? -29.773 -4.327 7.096 1.00 72.56 183 GLU A O 1
ATOM 1486 N N . HIS A 1 184 ? -30.000 -2.388 8.176 1.00 60.91 184 HIS A N 1
ATOM 1487 C CA . HIS A 1 184 ? -30.469 -2.983 9.442 1.00 60.91 184 HIS A CA 1
ATOM 1488 C C . HIS A 1 184 ? -29.526 -4.046 10.055 1.00 60.91 184 HIS A C 1
ATOM 1490 O O . HIS A 1 184 ? -29.966 -4.863 10.859 1.00 60.91 184 HIS A O 1
ATOM 1496 N N . ARG A 1 185 ? -28.218 -4.028 9.752 1.00 59.06 185 ARG A N 1
ATOM 1497 C CA . ARG A 1 185 ? -27.239 -5.015 10.267 1.00 59.06 185 ARG A CA 1
ATOM 1498 C C . ARG A 1 185 ? -26.789 -4.793 11.722 1.00 59.06 185 ARG A C 1
ATOM 1500 O O . ARG A 1 185 ? -25.843 -5.426 12.172 1.00 59.06 185 ARG A O 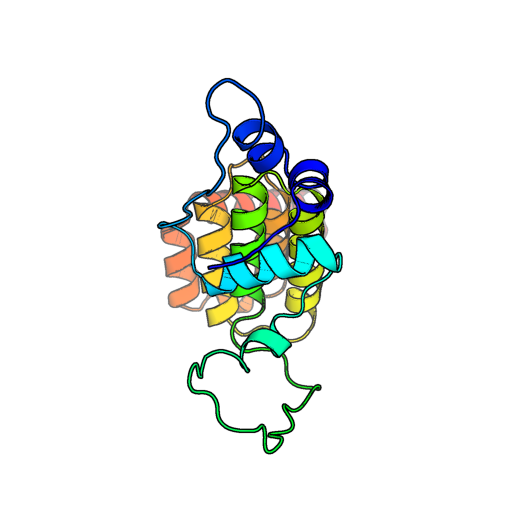1
ATOM 1507 N N . PHE A 1 186 ? -27.454 -3.897 12.449 1.00 51.12 186 PHE A N 1
ATOM 1508 C CA . PHE A 1 186 ? -27.192 -3.602 13.865 1.00 51.12 186 PHE A CA 1
ATOM 1509 C C . PHE A 1 186 ? -28.145 -4.328 14.836 1.00 51.12 186 PHE A C 1
ATOM 1511 O O . PHE A 1 186 ? -28.188 -3.970 16.013 1.00 51.12 186 PHE A O 1
ATOM 1518 N N . TYR A 1 187 ? -28.907 -5.322 14.365 1.00 39.62 187 TYR A N 1
ATOM 1519 C CA . TYR A 1 187 ? -29.832 -6.117 15.182 1.00 39.62 187 TYR A CA 1
ATOM 1520 C C . TYR A 1 187 ? -29.509 -7.607 15.132 1.00 39.62 187 TYR A C 1
ATOM 1522 O O . TYR A 1 187 ? -29.210 -8.103 14.022 1.00 39.62 187 TYR A O 1
#

Secondary structure (DSSP, 8-state):
-----HHHHHHH-HHHHHHTSSS---S----TTS-HHHHHHHHHHHHHS---SSTTGGGS--S----------TTSPPTTHHHHHHHHHHHHHHTT-HHHHHHHHHHHHHHHHH---HHHHHHHHHHHHHHS-TT-HHHHHHHHHHHHHTGGGGGSHHHHHHHHH-HHHHHHHHHHHHHHHHTTTT-

InterPro d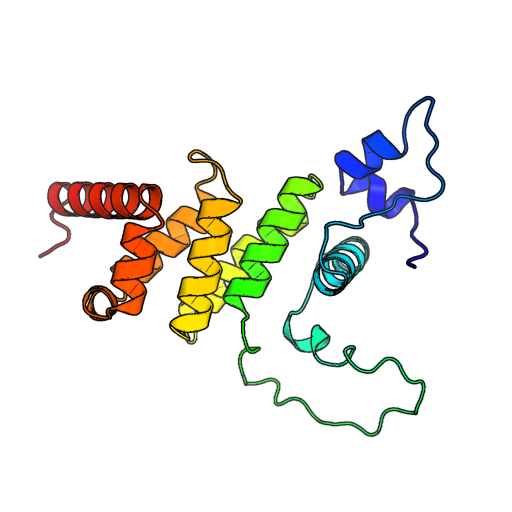omains:
  IPR000210 BTB/POZ domain [PF00651] (2-48)
  IPR000210 BTB/POZ domain [PS50097] (1-55)
  IPR011333 SKP1/BTB/POZ domain superfamily [G3DSA:3.30.710.10] (1-151)
  IPR011333 SKP1/BTB/POZ domain superfamily [SSF54695] (2-104)

Organism: NCBI:txid241081

Sequence (187 aa):
EYHVHRAIVCTQSEFFSAACRGSFKARKIDLPDDDPRLVHIMVHYLYHFDYDVRLQHERSGYDGLEMDGYETNVNEPAADALLTHAKIYALAEKYLIRGLKALALRQFKAAATVSLDIDDFLGAALVVYKSTIEDDRGLRDVVVETLSKHSEWLDEEKVRDVLKELGALTYDINDMFIYMRQEHRFY

Foldseek 3Di:
DDDDDCVQLLVQFVQSVVCCDDPNNDPDDDDPPDDVLLVVQVRVCSVVVDGDPQVSVVPPDPDDDDDPDDPDPPPDDDVLQLLSLLSNLLVCVVRVRVSSNVNSLVSNLVVLPPDDDVVSLLNNQVSNLVRDDPVPCRVLVSNLVSCVVPVVCCPPPSVVVSCVVRVVSVVVNVVVVVVCVVVVVPD